Protein AF-A0A535LE87-F1 (afdb_monomer_lite)

Sequence (194 aa):
MPVFVMSDLEVPIRGRTYREPDGTHSVVVRGRDLEPALQHVSSRHDCATLAVVGLPEAIPDLSTMKDRKLIVVDADSGRLHDFAEAAIKVGADVEWIRSARPSSERLAASLLPVGGVVLAAGSSSRMGGTQKLLLEFDGRPMVRHAVEAASEGGCHQIVVVYASDDVRQALDGHAELVHNPEAQAGMSTSLRAG

Radius of gyration: 21.2 Å; chains: 1; bounding box: 46×48×52 Å

Foldseek 3Di:
DEDEDEDAPDDDDPPDDDDDDDAAYEYEHEQVSVVVVLVVLQVDVNHQEYEYAHHDPDADDLLSQAVGEYEYEEQDPVRQVVNVVNNVVNHHHYDYDNDNDDDPVRVCVVRDQAEAEAEQADQPVVVVRPRQQQDDDPNAGVVCVVLVCCVVVRHPAYEYEYADVVNVVSCVPSHHYFYQVCCVVDSVSSVVRD

pLDDT: mean 83.6, std 16.96, range [28.8, 97.81]

Secondary structure (DSSP, 8-state):
-PPP----TT---TT----PPSSSEEEEEEGGGHHHHHHHHHH-TTEEEEEEES--SS----GGGTTSEEEEEES-HHHHHHHHHHHHHTT-EEEEEE-SS--HHHHHHHHSPEEEEEEE----GGGTT--GGG-EETTEEHHHHHHHHHHHTTEEEEEEEESSHHHHHHHTTSSEEEE-TTGGG-HHHHHHH-

Structure (mmCIF, N/CA/C/O backbone):
data_AF-A0A535LE87-F1
#
_entry.id   AF-A0A535LE87-F1
#
loop_
_atom_site.group_PDB
_atom_site.id
_atom_site.type_symbol
_atom_site.label_atom_id
_atom_site.label_alt_id
_atom_site.label_comp_id
_atom_site.label_asym_id
_atom_site.label_entity_id
_atom_site.label_seq_id
_atom_site.pdbx_PDB_ins_code
_atom_site.Cartn_x
_atom_site.Cartn_y
_atom_site.Cartn_z
_atom_site.occupancy
_atom_site.B_iso_or_equiv
_atom_site.auth_seq_id
_atom_site.auth_comp_id
_atom_site.auth_asym_id
_atom_site.auth_atom_id
_atom_site.pdbx_PDB_model_num
ATOM 1 N N . MET A 1 1 ? -3.136 13.555 -6.553 1.00 30.70 1 MET A N 1
ATOM 2 C CA . MET A 1 1 ? -2.187 13.662 -5.424 1.00 30.70 1 MET A CA 1
ATOM 3 C C . MET A 1 1 ? -2.959 13.387 -4.147 1.00 30.70 1 MET A C 1
ATOM 5 O O . MET A 1 1 ? -3.813 14.205 -3.828 1.00 30.70 1 MET A O 1
ATOM 9 N N . PRO A 1 2 ? -2.740 12.250 -3.469 1.00 29.64 2 PRO A N 1
ATOM 10 C CA . PRO A 1 2 ? -3.335 12.019 -2.158 1.00 29.64 2 PRO A CA 1
ATOM 11 C C . PRO A 1 2 ? -2.751 13.030 -1.163 1.00 29.64 2 PRO A C 1
ATOM 13 O O . PRO A 1 2 ? -1.534 13.203 -1.076 1.00 29.64 2 PRO A O 1
ATOM 16 N N . VAL A 1 3 ? -3.630 13.756 -0.475 1.00 34.34 3 VAL A N 1
ATOM 17 C CA . VAL A 1 3 ? -3.269 14.729 0.560 1.00 34.34 3 VAL A CA 1
ATOM 18 C C . VAL A 1 3 ? -3.288 13.999 1.899 1.00 34.34 3 VAL A C 1
ATOM 20 O O . VAL A 1 3 ? -4.306 13.435 2.295 1.00 34.34 3 VAL A O 1
ATOM 23 N N . PHE A 1 4 ? -2.149 13.993 2.591 1.00 41.41 4 PHE A N 1
ATOM 24 C CA . PHE A 1 4 ? -1.998 13.335 3.888 1.00 41.41 4 PHE A CA 1
ATOM 25 C C . PHE A 1 4 ? -2.582 14.196 4.996 1.00 41.41 4 PHE A C 1
ATOM 27 O O . PHE A 1 4 ? -2.221 15.367 5.134 1.00 41.41 4 PHE A O 1
ATOM 34 N N . VAL A 1 5 ? -3.439 13.597 5.817 1.00 42.22 5 VAL A N 1
ATOM 35 C CA . VAL A 1 5 ? -3.986 14.246 7.002 1.00 42.22 5 VAL A CA 1
ATOM 36 C C . VAL A 1 5 ? -3.744 13.364 8.215 1.00 42.22 5 VAL A C 1
ATOM 38 O O . VAL A 1 5 ? -4.093 12.191 8.264 1.00 42.22 5 VAL A O 1
ATOM 41 N N . MET A 1 6 ? -3.089 13.964 9.201 1.00 41.66 6 MET A N 1
ATOM 42 C CA . MET A 1 6 ? -2.719 13.354 10.464 1.00 41.66 6 MET A CA 1
ATOM 43 C C . MET A 1 6 ? -3.339 14.223 11.557 1.00 41.66 6 MET A C 1
ATOM 45 O O . MET A 1 6 ? -2.780 15.274 11.862 1.00 41.66 6 MET A O 1
ATOM 49 N N . SER A 1 7 ? -4.499 13.843 12.098 1.00 40.41 7 SER A N 1
ATOM 50 C CA . SER A 1 7 ? -4.973 14.342 13.397 1.00 40.41 7 SER A CA 1
ATOM 51 C C . SER A 1 7 ? -6.235 13.634 13.870 1.00 40.41 7 SER A C 1
ATOM 53 O O . SER A 1 7 ? -7.191 13.505 13.108 1.00 40.41 7 SER A O 1
ATOM 55 N N . ASP A 1 8 ? -6.229 13.333 15.173 1.00 37.94 8 ASP A N 1
ATOM 56 C CA . ASP A 1 8 ? -7.396 13.115 16.024 1.00 37.94 8 ASP A CA 1
ATOM 57 C C . ASP A 1 8 ? -8.514 14.092 15.638 1.00 37.94 8 ASP A C 1
ATOM 59 O O . ASP A 1 8 ? -8.267 15.299 15.513 1.00 37.94 8 ASP A O 1
ATOM 63 N N . LEU A 1 9 ? -9.717 13.555 15.442 1.00 41.66 9 LEU A N 1
ATOM 64 C CA . LEU A 1 9 ? -10.869 14.216 14.825 1.00 41.66 9 LEU A CA 1
ATOM 65 C C . LEU A 1 9 ? -11.383 15.474 15.561 1.00 41.66 9 LEU A C 1
ATOM 67 O O . LEU A 1 9 ? -12.295 16.111 15.056 1.00 41.66 9 LEU A O 1
ATOM 71 N N . GLU A 1 10 ? -10.782 15.912 16.676 1.00 34.38 10 GLU A N 1
ATOM 72 C CA . GLU A 1 10 ? -11.151 17.158 17.374 1.00 34.38 10 GLU A CA 1
ATOM 73 C C . GLU A 1 10 ? -9.994 17.853 18.138 1.00 34.38 10 GLU A C 1
ATOM 75 O O . GLU A 1 10 ? -10.181 18.313 19.265 1.00 34.38 10 GLU A O 1
ATOM 80 N N . VAL A 1 11 ? -8.776 17.982 17.585 1.00 34.97 11 VAL A N 1
ATOM 81 C CA . VAL A 1 11 ? -7.736 18.803 18.257 1.00 34.97 11 VAL A CA 1
ATOM 82 C C . VAL A 1 11 ? -7.213 19.942 17.375 1.00 34.97 11 VAL A C 1
ATOM 84 O O . VAL A 1 11 ? -6.653 19.689 16.308 1.00 34.97 11 VAL A O 1
ATOM 87 N N . PRO A 1 12 ? -7.314 21.216 17.813 1.00 28.80 12 PRO A N 1
ATOM 88 C CA . PRO A 1 12 ? -6.693 22.330 17.109 1.00 28.80 12 PRO A CA 1
ATOM 89 C C . PRO A 1 12 ? -5.168 22.178 17.134 1.00 28.80 12 PRO A C 1
ATOM 91 O O . PRO A 1 12 ? -4.513 22.362 18.163 1.00 28.80 12 PRO A O 1
ATOM 94 N N . ILE A 1 13 ? -4.568 21.898 15.978 1.00 38.50 13 ILE A N 1
ATOM 95 C CA . ILE A 1 13 ? -3.118 21.988 15.808 1.00 38.50 13 ILE A CA 1
ATOM 96 C C . ILE A 1 13 ? -2.760 23.477 15.754 1.00 38.50 13 ILE A C 1
ATOM 98 O O . ILE A 1 13 ? -2.902 24.130 14.722 1.00 38.50 13 ILE A O 1
ATOM 102 N N . ARG A 1 14 ? -2.291 24.026 16.881 1.00 33.78 14 ARG A N 1
ATOM 103 C CA . ARG A 1 14 ? -1.611 25.337 16.965 1.00 33.78 14 ARG A CA 1
ATOM 104 C C . ARG A 1 14 ? -2.315 26.471 16.195 1.00 33.78 14 ARG A C 1
ATOM 106 O O . ARG A 1 14 ? -1.716 27.101 15.327 1.00 33.78 14 ARG A O 1
ATOM 113 N N . GLY A 1 15 ? -3.582 26.739 16.513 1.00 32.06 15 GLY A N 1
ATOM 114 C CA . GLY A 1 15 ? -4.290 27.914 15.986 1.00 32.06 15 GLY A CA 1
ATOM 115 C C . GLY A 1 15 ? -4.636 27.855 14.493 1.00 32.06 15 GLY A C 1
ATOM 116 O O . GLY A 1 15 ? -4.906 28.894 13.898 1.00 32.06 15 GLY A O 1
ATOM 117 N N . ARG A 1 16 ? -4.633 26.665 13.879 1.00 35.28 16 ARG A N 1
ATOM 118 C CA . ARG A 1 16 ? -5.187 26.441 12.540 1.00 35.28 16 ARG A CA 1
ATOM 119 C C . ARG A 1 16 ? -6.512 25.697 12.654 1.00 35.28 16 ARG A C 1
ATOM 121 O O . ARG A 1 16 ? -6.569 24.628 13.256 1.00 35.28 16 ARG A O 1
ATOM 128 N N . THR A 1 17 ? -7.563 26.264 12.072 1.00 38.16 17 THR A N 1
ATOM 129 C CA . THR A 1 17 ? -8.835 25.568 11.864 1.00 38.16 17 THR A CA 1
ATOM 130 C C . THR A 1 17 ? -8.588 24.440 10.869 1.00 38.16 17 THR A C 1
ATOM 132 O O . THR A 1 17 ? -8.072 24.681 9.775 1.00 38.16 17 THR A O 1
ATOM 135 N N . TYR A 1 18 ? -8.894 23.208 11.270 1.00 51.56 18 TYR A N 1
ATOM 136 C CA . TYR A 1 18 ? -8.854 22.049 10.388 1.00 51.56 18 TYR A CA 1
ATOM 137 C C . TYR A 1 18 ? -9.757 22.291 9.174 1.00 51.56 18 TYR A C 1
ATOM 139 O O . TYR A 1 18 ? -10.875 22.790 9.311 1.00 51.56 18 TYR A O 1
ATOM 147 N N . ARG A 1 19 ? -9.257 21.956 7.985 1.00 53.34 19 ARG A N 1
ATOM 148 C CA . ARG A 1 19 ? -10.043 21.919 6.756 1.00 53.34 19 ARG A CA 1
ATOM 149 C C . ARG A 1 19 ? -9.862 20.531 6.174 1.00 53.34 19 ARG A C 1
ATOM 151 O O . ARG A 1 19 ? -8.729 20.142 5.891 1.00 53.34 19 ARG A O 1
ATOM 158 N N . GLU A 1 20 ? -10.962 19.801 6.055 1.00 59.66 20 GLU A N 1
ATOM 159 C CA . GLU A 1 20 ? -10.954 18.486 5.424 1.00 59.66 20 GLU A CA 1
ATOM 160 C C . GLU A 1 20 ? -10.338 18.572 4.021 1.00 59.66 20 GLU A C 1
ATOM 162 O O . GLU A 1 20 ? -10.590 19.546 3.302 1.00 59.66 20 GLU A O 1
ATOM 167 N N . PRO A 1 21 ? -9.509 17.589 3.633 1.00 63.34 21 PRO A N 1
ATOM 168 C CA . PRO A 1 21 ? -8.941 17.537 2.300 1.00 63.34 21 PRO A CA 1
ATOM 169 C C . PRO A 1 21 ? -10.033 17.189 1.281 1.00 63.34 21 PRO A C 1
ATOM 171 O O . PRO A 1 21 ? -10.897 16.337 1.522 1.00 63.34 21 PRO A O 1
ATOM 174 N N . ASP A 1 22 ? -9.959 17.834 0.120 1.00 68.25 22 ASP A N 1
ATOM 175 C CA . ASP A 1 22 ? -10.754 17.459 -1.044 1.00 68.25 22 ASP A CA 1
ATOM 176 C C . ASP A 1 22 ? -10.156 16.178 -1.665 1.00 68.25 22 ASP A C 1
ATOM 178 O O . ASP A 1 22 ? -8.971 16.143 -2.010 1.00 68.25 22 ASP A O 1
ATOM 182 N N . GLY A 1 23 ? -10.969 15.129 -1.827 1.00 76.19 23 GLY A N 1
ATOM 183 C CA . GLY A 1 23 ? -10.584 13.875 -2.487 1.00 76.19 23 GLY A CA 1
ATOM 184 C C . GLY A 1 23 ? -9.931 12.820 -1.583 1.00 76.19 23 GLY A C 1
ATOM 185 O O . GLY A 1 23 ? -10.122 12.797 -0.365 1.00 76.19 23 GLY A O 1
ATOM 186 N N . THR A 1 24 ? -9.181 11.896 -2.202 1.00 80.00 24 THR A N 1
ATOM 187 C CA . THR A 1 24 ? -8.656 10.698 -1.527 1.00 80.00 24 THR A CA 1
ATOM 188 C C . THR A 1 24 ? -7.742 11.037 -0.356 1.00 80.00 24 THR A C 1
ATOM 190 O O . THR A 1 24 ? -6.743 11.742 -0.526 1.00 80.00 24 THR A O 1
ATOM 193 N N . HIS A 1 25 ? -8.058 10.491 0.818 1.00 81.75 25 HIS A N 1
ATOM 194 C CA . HIS A 1 25 ? -7.351 10.794 2.059 1.00 81.75 25 HIS A CA 1
ATOM 195 C C . HIS A 1 25 ? -7.292 9.600 3.019 1.00 81.75 25 HIS A C 1
ATOM 197 O O . HIS A 1 25 ? -7.907 8.552 2.811 1.00 81.75 25 HIS A O 1
ATOM 203 N N . SER A 1 26 ? -6.525 9.783 4.089 1.00 84.25 26 SER A N 1
ATOM 204 C CA . SER A 1 26 ? -6.426 8.862 5.217 1.00 84.25 26 SER A CA 1
ATOM 205 C C . SER A 1 26 ? -6.636 9.631 6.513 1.00 84.25 26 SER A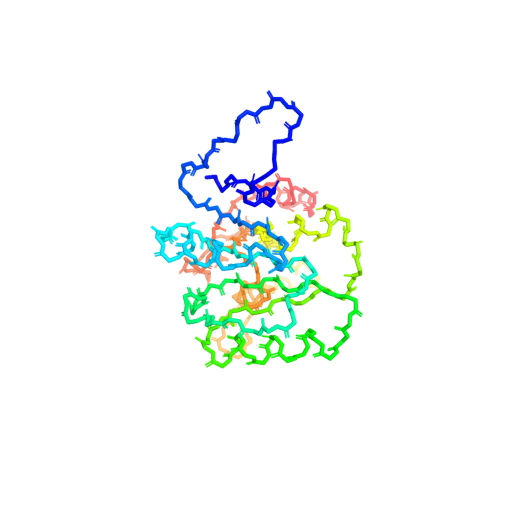 C 1
ATOM 207 O O . SER A 1 26 ? -6.314 10.818 6.577 1.00 84.25 26 SER A O 1
ATOM 209 N N . VAL A 1 27 ? -7.168 8.965 7.535 1.00 83.88 27 VAL A N 1
ATOM 210 C CA . VAL A 1 27 ? -7.446 9.572 8.843 1.00 83.88 27 VAL A CA 1
ATOM 211 C C . VAL A 1 27 ? -6.694 8.813 9.928 1.00 83.88 27 VAL A C 1
ATOM 213 O O . VAL A 1 27 ? -6.585 7.592 9.881 1.00 83.88 27 VAL A O 1
ATOM 216 N N . VAL A 1 28 ? -6.172 9.541 10.915 1.00 86.75 28 VAL A N 1
ATOM 217 C CA . VAL A 1 28 ? -5.507 8.978 12.095 1.00 86.75 28 VAL A CA 1
ATOM 218 C C . VAL A 1 28 ? -6.233 9.479 13.329 1.00 86.75 28 VAL A C 1
ATOM 220 O O . VAL A 1 28 ? -6.323 10.688 13.506 1.00 86.75 28 VAL A O 1
ATOM 223 N N . VAL A 1 29 ? -6.710 8.580 14.184 1.00 87.06 29 VAL A N 1
ATOM 224 C CA . VAL A 1 29 ? -7.441 8.920 15.412 1.00 87.06 29 VAL A CA 1
ATOM 225 C C . VAL A 1 29 ? -6.916 8.163 16.624 1.00 87.06 29 VAL A C 1
ATOM 227 O O . VAL A 1 29 ? -6.256 7.129 16.497 1.00 87.06 29 VAL A O 1
ATOM 230 N N . ARG A 1 30 ? -7.250 8.631 17.829 1.00 89.75 30 ARG A N 1
ATOM 231 C CA . ARG A 1 30 ? -7.163 7.816 19.045 1.00 89.75 30 ARG A CA 1
ATOM 232 C C . ARG A 1 30 ? -8.309 6.825 19.107 1.00 89.75 30 ARG A C 1
ATOM 234 O O . ARG A 1 30 ? -9.387 7.092 18.592 1.00 89.75 30 ARG A O 1
ATOM 241 N N . GLY A 1 31 ? -8.127 5.728 19.842 1.00 90.38 31 GLY A N 1
ATOM 242 C CA . GLY A 1 31 ? -9.208 4.763 20.067 1.00 90.38 31 GLY A CA 1
ATOM 243 C C . GLY A 1 31 ? -10.463 5.364 20.699 1.00 90.38 31 GLY A C 1
ATOM 244 O O . GLY A 1 31 ? -11.561 4.927 20.379 1.00 90.38 31 GLY A O 1
ATOM 245 N N . ARG A 1 32 ? -10.330 6.412 21.527 1.00 88.19 32 ARG A N 1
ATOM 246 C CA . ARG A 1 32 ? -11.485 7.147 22.084 1.00 88.19 32 ARG A CA 1
ATOM 247 C C . ARG A 1 32 ? -12.312 7.898 21.028 1.00 88.19 32 ARG A C 1
ATOM 249 O O . ARG A 1 32 ? -13.471 8.189 21.281 1.00 88.19 32 ARG A O 1
ATOM 256 N N . ASP A 1 33 ? -11.714 8.183 19.874 1.00 87.00 33 ASP A N 1
ATOM 257 C CA . ASP A 1 33 ? -12.298 8.943 18.767 1.00 87.00 33 ASP A CA 1
ATOM 258 C C . ASP A 1 33 ? -12.625 8.012 17.576 1.00 87.00 33 ASP A C 1
ATOM 260 O O . ASP A 1 33 ? -12.838 8.469 16.454 1.00 87.00 33 ASP A O 1
ATOM 264 N N . LEU A 1 34 ? -12.653 6.688 17.794 1.00 89.50 34 LEU A N 1
ATOM 265 C CA . LEU A 1 34 ? -12.885 5.705 16.734 1.00 89.50 34 LEU A CA 1
ATOM 266 C C . LEU A 1 34 ? -14.313 5.760 16.174 1.00 89.50 34 LEU A C 1
ATOM 268 O O . LEU A 1 34 ? -14.489 5.729 14.962 1.00 89.50 34 LEU A O 1
ATOM 272 N N . GLU A 1 35 ? -15.326 5.863 17.030 1.00 89.25 35 GLU A N 1
ATOM 273 C CA . GLU A 1 35 ? -16.729 5.911 16.598 1.00 89.25 35 GLU A CA 1
ATOM 274 C C . GLU A 1 35 ? -17.014 7.076 15.623 1.00 89.25 35 GLU A C 1
ATOM 276 O O . GLU A 1 35 ? -17.499 6.822 14.515 1.00 89.25 35 GLU A O 1
ATOM 281 N N . PRO A 1 36 ? -16.649 8.343 15.934 1.00 86.12 36 PRO A N 1
ATOM 282 C CA . PRO A 1 36 ? -16.813 9.427 14.966 1.00 86.12 36 PRO A CA 1
ATOM 283 C C . PRO A 1 36 ? -15.945 9.230 13.711 1.00 86.12 36 PRO A C 1
ATOM 285 O O . PRO A 1 36 ? -16.352 9.630 12.620 1.00 86.12 36 PRO A O 1
ATOM 288 N N . ALA A 1 37 ? -14.790 8.561 13.814 1.00 87.75 37 ALA A N 1
ATOM 289 C CA . ALA A 1 37 ? -13.978 8.224 12.645 1.00 87.75 37 ALA A CA 1
ATOM 290 C C . ALA A 1 37 ? -14.659 7.206 11.719 1.00 87.75 37 ALA A C 1
ATOM 292 O O . ALA A 1 37 ? -14.596 7.349 10.500 1.00 87.75 37 ALA A O 1
ATOM 293 N N . LEU A 1 38 ? -15.351 6.206 12.265 1.00 90.81 38 LEU A N 1
ATOM 294 C CA . LEU A 1 38 ? -16.117 5.239 11.475 1.00 90.81 38 LEU A CA 1
ATOM 295 C C . LEU A 1 38 ? -17.314 5.904 10.784 1.00 90.81 38 LEU A C 1
ATOM 297 O O . LEU A 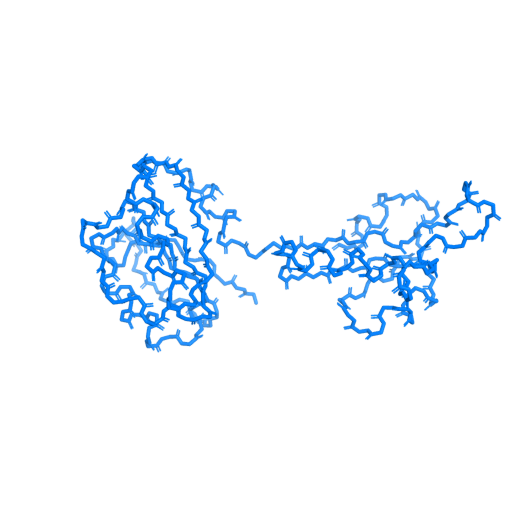1 38 ? -17.608 5.587 9.629 1.00 90.81 38 LEU A O 1
ATOM 301 N N . GLN A 1 39 ? -17.958 6.875 11.440 1.00 89.12 39 GLN A N 1
ATOM 302 C CA . GLN A 1 39 ? -18.993 7.700 10.814 1.00 89.12 39 GLN A CA 1
ATOM 303 C C . GLN A 1 39 ? -18.429 8.520 9.643 1.00 89.12 39 GLN A C 1
ATOM 305 O O . GLN A 1 39 ? -19.031 8.554 8.566 1.00 89.12 39 GLN A O 1
ATOM 310 N N . HIS A 1 40 ? -17.247 9.120 9.820 1.00 87.25 40 HIS A N 1
ATOM 311 C CA . HIS A 1 40 ? -16.523 9.807 8.748 1.00 87.25 40 HIS A CA 1
ATOM 312 C C . HIS A 1 40 ? -16.252 8.872 7.563 1.00 87.25 40 HIS A C 1
ATOM 314 O O . HIS A 1 40 ? -16.693 9.164 6.452 1.00 87.25 40 HIS A O 1
ATOM 320 N N . VAL A 1 41 ? -15.624 7.713 7.798 1.00 90.06 41 VAL A N 1
ATOM 321 C CA . VAL A 1 41 ? -15.330 6.699 6.762 1.00 90.06 41 VAL A CA 1
ATOM 322 C C . VAL A 1 41 ? -16.596 6.262 6.017 1.00 90.06 41 VAL A C 1
ATOM 324 O O . VAL A 1 41 ? -16.580 6.131 4.791 1.00 90.06 41 VAL A O 1
ATOM 327 N N . SER A 1 42 ? -17.706 6.083 6.738 1.00 91.56 42 SER A N 1
ATOM 328 C CA . SER A 1 42 ? -19.008 5.726 6.164 1.00 91.56 42 SER A CA 1
ATOM 329 C C . SER A 1 42 ? -19.538 6.806 5.213 1.00 91.56 42 SER A C 1
ATOM 331 O O . SER A 1 42 ? -20.023 6.504 4.123 1.00 91.56 42 SER A O 1
ATOM 333 N N . SER A 1 43 ? -19.386 8.082 5.581 1.00 89.69 43 SER A N 1
ATOM 334 C CA . SER A 1 43 ? -19.816 9.221 4.755 1.00 89.69 43 SER A CA 1
ATOM 335 C C . SER A 1 43 ? -18.865 9.575 3.600 1.00 89.69 43 SER A C 1
ATOM 337 O O . SER A 1 43 ? -19.263 10.276 2.667 1.00 89.69 43 SER A O 1
ATOM 339 N N . ARG A 1 44 ? -17.616 9.090 3.635 1.00 87.62 44 ARG A N 1
ATOM 340 C CA . ARG A 1 44 ? -16.535 9.465 2.711 1.00 87.62 44 ARG A CA 1
ATOM 341 C C . ARG A 1 44 ? -15.991 8.242 1.968 1.00 87.62 44 ARG A C 1
ATOM 343 O O . ARG A 1 44 ? -15.118 7.508 2.439 1.00 87.62 44 ARG A O 1
ATOM 350 N N . HIS A 1 45 ? -16.487 8.033 0.750 1.00 87.00 45 HIS A N 1
ATOM 351 C CA . HIS A 1 45 ? -16.002 6.974 -0.150 1.00 87.00 45 HIS A CA 1
ATOM 352 C C . HIS A 1 45 ? -14.530 7.162 -0.562 1.00 87.00 45 HIS A C 1
ATOM 354 O O . HIS A 1 45 ? -13.863 6.205 -0.932 1.00 87.00 45 HIS A O 1
ATOM 360 N N . ASP A 1 46 ? -14.016 8.385 -0.458 1.00 84.88 46 ASP A N 1
ATOM 361 C CA . ASP A 1 46 ? -12.636 8.774 -0.732 1.00 84.88 46 ASP A CA 1
ATOM 362 C C . ASP A 1 46 ? -11.694 8.609 0.484 1.00 84.88 46 ASP A C 1
ATOM 364 O O . ASP A 1 46 ? -10.489 8.823 0.364 1.00 84.88 46 ASP A O 1
ATOM 368 N N . CYS A 1 47 ? -12.193 8.185 1.650 1.00 86.12 47 CYS A N 1
ATOM 369 C CA . CYS A 1 47 ? -11.354 7.855 2.807 1.00 86.12 47 CYS A CA 1
ATOM 370 C C . CYS A 1 47 ? -10.756 6.438 2.683 1.00 86.12 47 CYS A C 1
ATOM 372 O O . CYS A 1 47 ? -11.347 5.462 3.140 1.00 86.12 47 CYS A O 1
ATOM 374 N N . ALA A 1 48 ? -9.579 6.295 2.079 1.00 85.19 48 ALA A N 1
ATOM 375 C CA . ALA A 1 48 ? -8.998 4.981 1.777 1.00 85.19 48 ALA A CA 1
ATOM 376 C C . ALA A 1 48 ? -8.488 4.213 3.015 1.00 85.19 48 ALA A C 1
ATOM 378 O O . ALA A 1 48 ? -8.555 2.984 3.049 1.00 85.19 48 ALA A O 1
ATOM 379 N N . THR A 1 49 ? -7.999 4.937 4.030 1.00 89.12 49 THR A N 1
ATOM 380 C CA . THR A 1 49 ? -7.299 4.342 5.180 1.00 89.12 49 THR A CA 1
ATOM 381 C C . THR A 1 49 ? -7.704 5.005 6.494 1.00 89.12 49 THR A C 1
ATOM 383 O O . THR A 1 49 ? -7.732 6.234 6.582 1.00 89.12 49 THR A O 1
ATOM 386 N N . LEU A 1 50 ? -7.936 4.200 7.533 1.00 91.31 50 LEU A N 1
ATOM 387 C CA . LEU A 1 50 ? -8.113 4.646 8.917 1.00 91.31 50 LEU A CA 1
ATOM 388 C C . LEU A 1 50 ? -6.987 4.080 9.789 1.00 91.31 50 LEU A C 1
ATOM 390 O O . LEU A 1 50 ? -6.725 2.884 9.755 1.00 91.31 50 LEU A O 1
ATOM 394 N N . ALA A 1 51 ? -6.336 4.913 10.596 1.00 92.25 51 ALA A N 1
ATOM 395 C CA . ALA A 1 51 ? -5.383 4.484 11.612 1.00 92.25 51 ALA A CA 1
ATOM 396 C C . ALA A 1 51 ? -5.897 4.805 13.016 1.00 92.25 51 ALA A C 1
ATOM 398 O O . ALA A 1 51 ? -6.333 5.923 13.279 1.00 92.25 51 ALA A O 1
ATOM 399 N N . VAL A 1 52 ? -5.792 3.843 13.930 1.00 93.56 52 VAL A N 1
ATOM 400 C CA . VAL A 1 52 ? -6.273 3.949 15.310 1.00 93.56 52 VAL A CA 1
ATOM 401 C C . VAL A 1 52 ? -5.101 3.761 16.266 1.00 93.56 52 VAL A C 1
ATOM 403 O O . VAL A 1 52 ? -4.483 2.698 16.304 1.00 93.56 52 VAL A O 1
ATOM 406 N N . VAL A 1 53 ? -4.786 4.798 17.045 1.00 92.62 53 VAL A N 1
ATOM 407 C CA . VAL A 1 53 ? -3.660 4.810 17.987 1.00 92.62 53 VAL A CA 1
ATOM 408 C C . VAL A 1 53 ? -4.142 4.719 19.427 1.00 92.62 53 VAL A C 1
ATOM 410 O O . VAL A 1 53 ? -4.796 5.633 19.932 1.00 92.62 53 VAL A O 1
ATOM 413 N N . GLY A 1 54 ? -3.721 3.660 20.115 1.00 94.06 54 GLY A N 1
ATOM 414 C CA . GLY A 1 54 ? -4.229 3.279 21.426 1.00 94.06 54 GLY A CA 1
ATOM 415 C C . GLY A 1 54 ? -5.659 2.803 21.262 1.00 94.06 54 GLY A C 1
ATOM 416 O O . GLY A 1 54 ? -6.573 3.626 21.249 1.00 94.06 54 GLY A O 1
ATOM 417 N N . LEU A 1 55 ? -5.836 1.497 21.081 1.00 95.62 55 LEU A N 1
ATOM 418 C CA . LEU A 1 55 ? -7.135 0.909 20.770 1.00 95.62 55 LEU A CA 1
ATOM 419 C C . LEU A 1 55 ? -8.147 1.219 21.889 1.00 95.62 55 LEU A C 1
ATOM 421 O O . LEU A 1 55 ? -7.740 1.509 23.020 1.00 95.62 55 LEU A O 1
ATOM 425 N N . PRO A 1 56 ? -9.460 1.215 21.614 1.00 93.50 56 PRO A N 1
ATOM 426 C CA . PRO A 1 56 ? -10.482 1.234 22.660 1.00 93.50 56 PRO A CA 1
ATOM 427 C C . PRO A 1 56 ? -10.548 -0.116 23.392 1.00 93.50 56 PRO A C 1
ATOM 429 O O . PRO A 1 56 ? -10.000 -1.118 22.931 1.00 93.50 56 PRO A O 1
ATOM 432 N N . GLU A 1 57 ? -11.153 -0.156 24.579 1.00 91.06 57 GLU A N 1
ATOM 433 C CA . GLU A 1 57 ? -11.362 -1.422 25.306 1.00 91.06 57 GLU A CA 1
ATOM 434 C C . GLU A 1 57 ? -12.381 -2.320 24.597 1.00 91.06 57 GLU A C 1
ATOM 436 O O . GLU A 1 57 ? -12.182 -3.527 24.508 1.00 91.06 57 GLU A O 1
ATOM 441 N N . ALA A 1 58 ? -13.445 -1.721 24.058 1.00 93.62 58 ALA A N 1
ATOM 442 C CA . ALA A 1 58 ? -14.458 -2.409 23.271 1.00 93.62 58 ALA A CA 1
ATOM 443 C C . ALA A 1 58 ? -14.209 -2.205 21.774 1.00 93.62 58 ALA A C 1
ATOM 445 O O . ALA A 1 58 ? -13.912 -1.094 21.337 1.00 93.62 58 ALA A O 1
ATOM 446 N N . ILE A 1 59 ? -14.366 -3.273 20.993 1.00 95.62 59 ILE A N 1
ATOM 447 C CA . ILE A 1 59 ? -14.287 -3.226 19.531 1.00 95.62 59 ILE A CA 1
ATOM 448 C C . ILE A 1 59 ? -15.669 -2.802 19.000 1.00 95.62 59 ILE A C 1
ATOM 450 O O . ILE A 1 59 ? -16.638 -3.521 19.260 1.00 95.62 59 ILE A O 1
ATOM 454 N N . PRO A 1 60 ? -15.797 -1.654 18.308 1.00 95.19 60 PRO A N 1
ATOM 455 C CA . PRO A 1 60 ? -17.067 -1.226 17.719 1.00 95.19 60 PRO A CA 1
ATOM 456 C C . PRO A 1 60 ? -17.389 -2.018 16.443 1.00 95.19 60 PRO A C 1
ATOM 458 O O . PRO A 1 60 ? -16.635 -2.904 16.041 1.00 95.19 60 PRO A O 1
ATOM 461 N N . ASP A 1 61 ? -18.504 -1.700 15.780 1.00 95.81 61 ASP A N 1
ATOM 462 C CA . ASP A 1 61 ? -18.795 -2.275 14.464 1.00 95.81 61 ASP A CA 1
ATOM 463 C C . ASP A 1 61 ? -17.801 -1.755 13.413 1.00 95.81 61 ASP A C 1
ATOM 465 O O . ASP A 1 61 ? -17.768 -0.569 13.088 1.00 95.81 61 ASP A O 1
ATOM 469 N N . LEU A 1 62 ? -16.993 -2.662 12.865 1.00 96.69 62 LEU A N 1
ATOM 470 C CA . LEU A 1 62 ? -15.980 -2.358 11.855 1.00 96.69 62 LEU A CA 1
ATOM 471 C C . LEU A 1 62 ? -16.479 -2.582 10.420 1.00 96.69 62 LEU A C 1
ATOM 473 O O . LEU A 1 62 ? -15.685 -2.498 9.487 1.00 96.69 62 LEU A O 1
ATOM 477 N N . SER A 1 63 ? -17.769 -2.863 10.211 1.00 95.94 63 SER A N 1
ATOM 478 C CA . SER A 1 63 ? -18.348 -3.187 8.897 1.00 95.94 63 SER A CA 1
ATOM 479 C C . SER A 1 63 ? -18.040 -2.161 7.794 1.00 95.94 63 SER A C 1
ATOM 481 O O . SER A 1 63 ? -17.879 -2.529 6.628 1.00 95.94 63 SER A O 1
ATOM 483 N N . THR A 1 64 ? -17.880 -0.884 8.149 1.00 94.50 64 THR A N 1
ATOM 484 C CA . THR A 1 64 ? -17.526 0.212 7.227 1.00 94.50 64 THR A CA 1
ATOM 485 C C . THR A 1 64 ? -16.096 0.131 6.682 1.00 94.50 64 THR A C 1
ATOM 487 O O . THR A 1 64 ? -15.788 0.791 5.687 1.00 94.50 64 THR A O 1
ATOM 490 N N . MET A 1 65 ? -15.235 -0.689 7.294 1.00 96.00 65 MET A N 1
ATOM 491 C CA . MET A 1 65 ? -13.841 -0.905 6.893 1.00 96.00 65 MET A CA 1
ATOM 492 C C . MET A 1 65 ? -13.658 -2.013 5.854 1.00 96.00 65 MET A C 1
ATOM 494 O O . MET A 1 65 ? -12.527 -2.278 5.452 1.00 96.00 65 MET A O 1
ATOM 498 N N . LYS A 1 66 ? -14.737 -2.656 5.397 1.00 95.38 66 LYS A N 1
ATOM 499 C CA . LYS A 1 66 ? -14.657 -3.640 4.315 1.00 95.38 66 LYS A CA 1
ATOM 500 C C . LYS A 1 66 ? -13.968 -3.040 3.081 1.00 95.38 66 LYS A C 1
ATOM 502 O O . LYS A 1 66 ? -14.328 -1.945 2.650 1.00 95.38 66 LYS A O 1
ATOM 507 N N . ASP A 1 67 ? -13.004 -3.773 2.523 1.00 91.94 67 ASP A N 1
ATOM 508 C CA . ASP A 1 67 ? -12.199 -3.384 1.356 1.00 91.94 67 ASP A CA 1
ATOM 509 C C . ASP A 1 67 ? -11.387 -2.081 1.565 1.00 91.94 67 ASP A C 1
ATOM 511 O O . ASP A 1 67 ? -10.965 -1.435 0.604 1.00 91.94 67 ASP A O 1
ATOM 515 N N . ARG A 1 68 ? -11.161 -1.676 2.825 1.00 91.69 68 ARG A N 1
ATOM 516 C CA . ARG A 1 68 ? -10.366 -0.499 3.208 1.00 91.69 68 ARG A CA 1
ATOM 517 C C . ARG A 1 68 ? -9.212 -0.894 4.116 1.00 91.69 68 ARG A C 1
ATOM 519 O O . ARG A 1 68 ? -9.284 -1.889 4.839 1.00 91.69 68 ARG A O 1
ATOM 526 N N . LYS A 1 69 ? -8.168 -0.063 4.128 1.00 91.94 69 LYS A N 1
ATOM 527 C CA . LYS A 1 69 ? -7.010 -0.272 4.995 1.00 91.94 69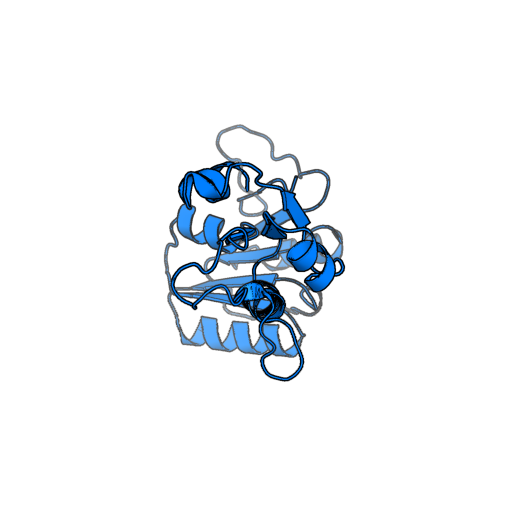 LYS A CA 1
ATOM 528 C C . LYS A 1 69 ? -7.291 0.233 6.412 1.00 91.94 69 LYS A C 1
ATOM 530 O O . LYS A 1 69 ? -7.686 1.385 6.609 1.00 91.94 69 LYS A O 1
ATOM 535 N N . LEU A 1 70 ? -7.045 -0.612 7.407 1.00 94.56 70 LEU A N 1
ATOM 536 C CA . LEU A 1 70 ? -7.122 -0.300 8.827 1.00 94.56 70 LEU A CA 1
ATOM 537 C C . LEU A 1 70 ? -5.755 -0.517 9.481 1.00 94.56 70 LEU A C 1
ATOM 539 O O . LEU A 1 70 ? -5.238 -1.630 9.516 1.00 94.56 70 LEU A O 1
ATOM 543 N N . ILE A 1 71 ? -5.186 0.544 10.047 1.00 94.06 71 ILE A N 1
ATOM 544 C CA . ILE A 1 71 ? -3.925 0.475 10.786 1.00 94.06 71 ILE A CA 1
ATOM 545 C C . ILE A 1 71 ? -4.224 0.514 12.282 1.00 94.06 71 ILE A C 1
ATOM 547 O O . ILE A 1 71 ? -4.710 1.520 12.795 1.00 94.06 71 ILE A O 1
ATOM 551 N N . VAL A 1 72 ? -3.909 -0.554 13.007 1.00 95.62 72 VAL A N 1
ATOM 552 C CA . VAL A 1 72 ? -4.128 -0.641 14.458 1.00 95.62 72 VAL A CA 1
ATOM 553 C C . VAL A 1 72 ? -2.814 -0.508 15.214 1.00 95.62 72 VAL A C 1
ATOM 555 O O . VAL A 1 72 ? -1.841 -1.209 14.938 1.00 95.62 72 VAL A O 1
ATOM 558 N N . VAL A 1 73 ? -2.757 0.410 16.178 1.00 95.06 73 VAL A N 1
ATOM 559 C CA . VAL A 1 73 ? -1.532 0.692 16.933 1.00 95.06 73 VAL A CA 1
ATOM 560 C C . VAL A 1 73 ? -1.792 0.603 18.426 1.00 95.06 73 VAL A C 1
ATOM 562 O O . VAL A 1 73 ? -2.543 1.403 18.976 1.00 95.06 73 VAL A O 1
ATOM 565 N N . ASP A 1 74 ? -1.124 -0.329 19.097 1.00 96.38 74 ASP A N 1
ATOM 566 C CA . ASP A 1 74 ? -1.186 -0.480 20.551 1.00 96.38 74 ASP A CA 1
ATOM 567 C C . ASP A 1 74 ? 0.108 -1.106 21.091 1.00 96.38 74 ASP A C 1
ATOM 569 O O . ASP A 1 74 ? 0.887 -1.714 20.354 1.00 96.38 74 ASP A O 1
ATOM 573 N N . ALA A 1 75 ? 0.375 -0.946 22.384 1.00 95.75 75 ALA A N 1
ATOM 574 C CA . ALA A 1 75 ? 1.490 -1.623 23.043 1.00 95.75 75 ALA A CA 1
ATOM 575 C C . ALA A 1 75 ? 1.153 -3.084 23.381 1.00 95.75 75 ALA A C 1
ATOM 577 O O . ALA A 1 75 ? 2.054 -3.932 23.450 1.00 95.75 75 ALA A O 1
ATOM 578 N N . ASP A 1 76 ? -0.135 -3.348 23.603 1.00 96.69 76 ASP A N 1
ATOM 579 C CA . ASP A 1 76 ? -0.670 -4.631 24.024 1.00 96.69 76 ASP A CA 1
ATOM 580 C C . ASP A 1 76 ? -0.907 -5.560 22.825 1.00 96.69 76 ASP A C 1
ATOM 582 O O . ASP A 1 76 ? -1.676 -5.257 21.911 1.00 96.69 76 ASP A O 1
ATOM 586 N N . SER A 1 77 ? -0.233 -6.712 22.827 1.00 95.06 77 SER A N 1
ATOM 587 C CA . SER A 1 77 ? -0.345 -7.694 21.746 1.00 95.06 77 SER A CA 1
ATOM 588 C C . SER A 1 77 ? -1.704 -8.394 21.698 1.00 95.06 77 SER A C 1
ATOM 590 O O . SER A 1 77 ? -2.126 -8.776 20.612 1.00 95.06 77 SER A O 1
ATOM 592 N N . GLY A 1 78 ? -2.361 -8.592 22.845 1.00 96.25 78 GLY A N 1
ATOM 593 C CA . GLY A 1 78 ? -3.680 -9.221 22.909 1.00 96.25 78 GLY A CA 1
ATOM 594 C C . GLY A 1 78 ? -4.727 -8.310 22.286 1.00 96.25 78 GLY A C 1
ATOM 595 O O . GLY A 1 78 ? -5.427 -8.713 21.366 1.00 96.25 78 GLY A O 1
ATOM 596 N N . ARG A 1 79 ? -4.716 -7.029 22.667 1.00 95.75 79 ARG A N 1
ATOM 597 C CA . ARG A 1 79 ? -5.6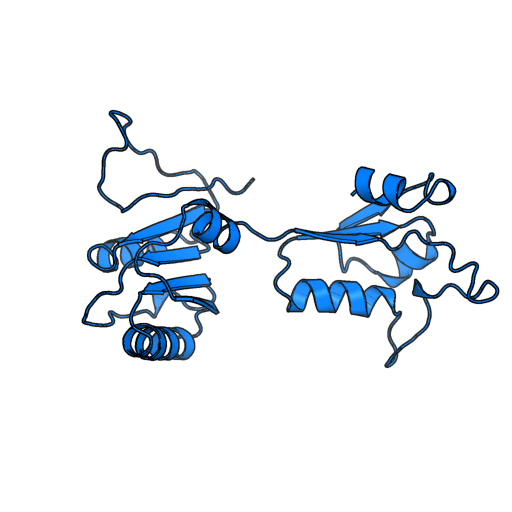17 -6.023 22.083 1.00 95.75 79 ARG A CA 1
ATOM 598 C C . ARG A 1 79 ? -5.413 -5.869 20.580 1.00 95.75 79 ARG A C 1
ATOM 600 O O . ARG A 1 79 ? -6.389 -5.778 19.846 1.00 95.75 79 ARG A O 1
ATOM 607 N N . LEU A 1 80 ? -4.159 -5.857 20.114 1.00 96.50 80 LEU A N 1
ATOM 608 C CA . LEU A 1 80 ? -3.858 -5.842 18.679 1.00 96.50 80 LEU A CA 1
ATOM 609 C C . LEU A 1 80 ? -4.430 -7.063 17.959 1.00 96.50 80 LEU A C 1
ATOM 611 O O . LEU A 1 80 ? -4.998 -6.912 16.880 1.00 96.50 80 LEU A O 1
ATOM 615 N N . HIS A 1 81 ? -4.263 -8.251 18.540 1.00 96.62 81 HIS A N 1
ATOM 616 C CA . HIS A 1 81 ? -4.738 -9.495 17.952 1.00 96.62 81 HIS A CA 1
ATOM 617 C C . HIS A 1 81 ? -6.263 -9.518 17.842 1.00 96.62 81 HIS A C 1
ATOM 619 O O . HIS A 1 81 ? -6.778 -9.705 16.743 1.00 96.62 81 HIS A O 1
ATOM 625 N N . ASP A 1 82 ? -6.967 -9.248 18.943 1.00 96.81 82 ASP A N 1
ATOM 626 C CA . ASP A 1 82 ? -8.431 -9.280 18.998 1.00 96.81 82 ASP A CA 1
ATOM 627 C C . ASP A 1 82 ? -9.043 -8.272 18.014 1.00 96.81 82 ASP A C 1
ATOM 629 O O . ASP A 1 82 ? -9.983 -8.578 17.276 1.00 96.81 82 ASP A O 1
ATOM 633 N N . PHE A 1 83 ? -8.469 -7.066 17.954 1.00 97.44 83 PHE A N 1
ATOM 634 C CA . PHE A 1 83 ? -8.933 -6.017 17.052 1.00 97.44 83 PHE A CA 1
ATOM 635 C C . PHE A 1 83 ? -8.668 -6.363 15.585 1.00 97.44 83 PHE A C 1
ATOM 637 O O . PHE A 1 83 ? -9.541 -6.178 14.736 1.00 97.44 83 PHE A O 1
ATOM 644 N N . ALA A 1 84 ? -7.480 -6.888 15.275 1.00 96.06 84 ALA A N 1
ATOM 645 C CA . ALA A 1 84 ? -7.145 -7.319 13.925 1.00 96.06 84 ALA A CA 1
ATOM 646 C C . ALA A 1 84 ? -8.022 -8.489 13.470 1.00 96.06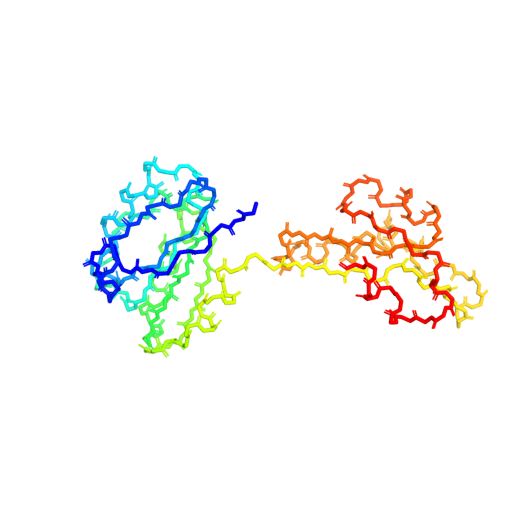 84 ALA A C 1
ATOM 648 O O . ALA A 1 84 ? -8.499 -8.483 12.340 1.00 96.06 84 ALA A O 1
ATOM 649 N N . GLU A 1 85 ? -8.296 -9.459 14.343 1.00 97.69 85 GLU A N 1
ATOM 650 C CA . GLU A 1 85 ? -9.188 -10.577 14.036 1.00 97.69 85 GLU A CA 1
ATOM 651 C C . GLU A 1 85 ? -10.607 -10.083 13.707 1.00 97.69 85 GLU A C 1
ATOM 653 O O . GLU A 1 85 ? -11.204 -10.515 12.718 1.00 97.69 85 GLU A O 1
ATOM 658 N N . ALA A 1 86 ? -11.140 -9.145 14.497 1.00 97.44 86 ALA A N 1
ATOM 659 C CA . ALA A 1 86 ? -12.446 -8.542 14.242 1.00 97.44 86 ALA A CA 1
ATOM 660 C C . ALA A 1 86 ? -12.491 -7.784 12.903 1.00 97.44 86 ALA A C 1
ATOM 662 O O . ALA A 1 86 ? -13.451 -7.926 12.145 1.00 97.44 86 ALA A O 1
ATOM 663 N N . ALA A 1 87 ? -11.440 -7.027 12.584 1.00 97.31 87 ALA A N 1
ATOM 664 C CA . ALA A 1 87 ? -11.328 -6.282 11.334 1.00 97.31 87 ALA A CA 1
ATOM 665 C C . ALA A 1 87 ? -11.169 -7.197 10.101 1.00 97.31 87 ALA A C 1
ATOM 667 O O . ALA A 1 87 ? -11.813 -6.987 9.074 1.00 97.31 87 ALA A O 1
ATOM 668 N N . ILE A 1 88 ? -10.375 -8.264 10.206 1.00 96.88 88 ILE A N 1
ATOM 669 C CA . ILE A 1 88 ? -10.207 -9.249 9.126 1.00 96.88 88 ILE A CA 1
ATOM 670 C C . ILE A 1 88 ? -11.531 -9.970 8.843 1.00 96.88 88 ILE A C 1
ATOM 672 O O . ILE A 1 88 ? -11.882 -10.176 7.682 1.00 96.88 88 ILE A O 1
ATOM 676 N N . LYS A 1 89 ? -12.316 -10.307 9.879 1.00 97.81 89 LYS A N 1
ATOM 677 C CA . LYS A 1 89 ? -13.630 -10.966 9.724 1.00 97.81 89 LYS A CA 1
ATOM 678 C C . LYS A 1 89 ? -14.623 -10.161 8.882 1.00 97.81 89 LYS A C 1
ATOM 680 O O . LYS A 1 89 ? -15.469 -10.763 8.225 1.00 97.81 89 LYS A O 1
ATOM 685 N N . VAL A 1 90 ? -14.527 -8.831 8.889 1.00 97.44 90 VAL A N 1
ATOM 686 C CA . VAL A 1 90 ? -15.375 -7.948 8.067 1.00 97.44 90 VAL A CA 1
ATOM 687 C C . VAL A 1 90 ? -14.767 -7.625 6.696 1.00 97.44 90 VAL A C 1
ATOM 689 O O . VAL A 1 90 ? -15.408 -6.949 5.894 1.00 97.44 90 VAL A O 1
ATOM 692 N N . GLY A 1 91 ? -13.567 -8.136 6.396 1.00 95.81 91 GLY A N 1
ATOM 693 C CA . GLY A 1 91 ? -12.877 -7.936 5.121 1.00 95.81 91 GLY A CA 1
ATOM 694 C C . GLY A 1 91 ? -12.070 -6.639 5.034 1.00 95.81 91 GLY A C 1
ATOM 695 O O . GLY A 1 91 ? -11.918 -6.107 3.938 1.00 95.81 91 GLY A O 1
ATOM 696 N N . ALA A 1 92 ? -11.593 -6.100 6.160 1.00 95.81 92 ALA A N 1
ATOM 697 C CA . ALA A 1 92 ? -10.635 -4.995 6.148 1.00 95.81 92 ALA A CA 1
ATOM 698 C C . ALA A 1 92 ? -9.211 -5.499 5.848 1.00 95.81 92 ALA A C 1
ATOM 700 O O . ALA A 1 92 ? -8.832 -6.592 6.276 1.00 95.81 92 ALA A O 1
ATOM 701 N N . ASP A 1 93 ? -8.408 -4.677 5.169 1.00 93.56 93 ASP A N 1
ATOM 702 C CA . ASP A 1 93 ? -6.962 -4.888 5.035 1.00 93.56 93 ASP A CA 1
ATOM 703 C C . ASP A 1 93 ? -6.261 -4.335 6.282 1.00 93.56 93 ASP A C 1
ATOM 705 O O . ASP A 1 93 ? -6.307 -3.132 6.542 1.00 93.56 93 ASP A O 1
ATOM 709 N N . VAL A 1 94 ? -5.670 -5.207 7.100 1.00 94.50 94 VAL A N 1
ATOM 710 C CA . VAL A 1 94 ? -5.179 -4.835 8.433 1.00 94.50 94 VAL A CA 1
ATOM 711 C C . VAL A 1 94 ? -3.660 -4.787 8.479 1.00 94.50 94 VAL A C 1
ATOM 713 O O . VAL A 1 94 ? -2.979 -5.789 8.277 1.00 94.50 94 VAL A O 1
ATOM 716 N N . GLU A 1 95 ? -3.135 -3.638 8.895 1.00 92.62 95 GLU A N 1
ATOM 717 C CA . GLU A 1 95 ? -1.746 -3.483 9.317 1.00 92.62 95 GLU A CA 1
ATOM 718 C C . GLU A 1 95 ? -1.705 -3.206 10.824 1.00 92.62 95 GLU A C 1
ATOM 720 O O . GLU A 1 95 ? -2.424 -2.343 11.324 1.00 92.62 95 GLU A O 1
ATOM 725 N N . TRP A 1 96 ? -0.852 -3.904 11.578 1.00 93.62 96 TRP A N 1
ATOM 726 C CA . TRP A 1 96 ? -0.653 -3.600 12.996 1.00 93.62 96 TRP A CA 1
ATOM 727 C C . TRP A 1 96 ? 0.719 -3.005 13.285 1.00 93.62 96 TRP A C 1
ATOM 729 O O . TRP A 1 96 ? 1.737 -3.353 12.686 1.00 93.62 96 TRP A O 1
ATOM 739 N N . ILE A 1 97 ? 0.775 -2.125 14.279 1.00 92.50 97 ILE A N 1
ATOM 740 C CA . ILE A 1 97 ? 2.018 -1.550 14.778 1.00 92.50 97 ILE A CA 1
ATOM 741 C C . ILE A 1 97 ? 2.048 -1.736 16.288 1.00 92.50 97 ILE A C 1
ATOM 743 O O . ILE A 1 97 ? 1.325 -1.078 17.031 1.00 92.50 97 ILE A O 1
ATOM 747 N N . ARG A 1 98 ? 2.949 -2.595 16.770 1.00 95.25 98 ARG A N 1
ATOM 748 C CA . ARG A 1 98 ? 3.171 -2.733 18.209 1.00 95.25 98 ARG A CA 1
ATOM 749 C C . ARG A 1 98 ? 3.984 -1.556 18.744 1.00 95.25 98 ARG A C 1
ATOM 751 O O . ARG A 1 98 ? 5.205 -1.512 18.578 1.00 95.25 98 ARG A O 1
ATOM 758 N N . SER A 1 99 ? 3.307 -0.585 19.351 1.00 91.62 99 SER A N 1
ATOM 759 C CA . SER A 1 99 ? 3.917 0.580 19.992 1.00 91.62 99 SER A CA 1
ATOM 760 C C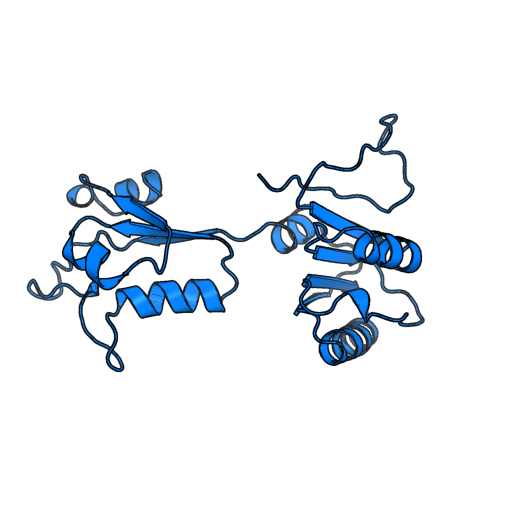 . SER A 1 99 ? 2.930 1.322 20.894 1.00 91.62 99 SER A C 1
ATOM 762 O O . SER A 1 99 ? 1.802 1.590 20.499 1.00 91.62 99 SER A O 1
ATOM 764 N N . ALA A 1 100 ? 3.389 1.767 22.068 1.00 86.62 100 ALA A N 1
ATOM 765 C CA . ALA A 1 100 ? 2.642 2.725 22.892 1.00 86.62 100 ALA A CA 1
ATOM 766 C C . ALA A 1 100 ? 2.657 4.149 22.299 1.00 86.62 100 ALA A C 1
ATOM 768 O O . ALA A 1 100 ? 1.767 4.957 22.556 1.00 86.62 100 ALA A O 1
ATOM 769 N N . ARG A 1 101 ? 3.726 4.487 21.565 1.00 83.00 101 ARG A N 1
ATOM 770 C CA . ARG A 1 101 ? 3.994 5.817 21.001 1.00 83.00 101 ARG A CA 1
ATOM 771 C C . ARG A 1 101 ? 4.709 5.642 19.659 1.00 83.00 101 ARG A C 1
ATOM 773 O O . ARG A 1 101 ? 5.941 5.656 19.625 1.00 83.00 101 ARG A O 1
ATOM 780 N N . PRO A 1 102 ? 3.988 5.383 18.558 1.00 80.88 102 PRO A N 1
ATOM 781 C CA . PRO A 1 102 ? 4.620 5.332 17.244 1.00 80.88 102 PRO A CA 1
ATOM 782 C C . PRO A 1 102 ? 5.216 6.706 16.898 1.00 80.88 102 PRO A C 1
ATOM 784 O O . PRO A 1 102 ? 4.649 7.739 17.258 1.00 80.88 102 PRO A O 1
ATOM 787 N N . SER A 1 103 ? 6.358 6.736 16.206 1.00 78.44 103 SER A N 1
ATOM 788 C CA . SER A 1 103 ? 6.845 7.989 15.627 1.00 78.44 103 SER A CA 1
ATOM 789 C C . SER A 1 103 ? 5.912 8.427 14.497 1.00 78.44 103 SER A C 1
ATOM 791 O O . SER A 1 103 ? 5.328 7.588 13.805 1.00 78.44 103 SER A O 1
ATOM 793 N N . SER A 1 104 ? 5.800 9.739 14.279 1.00 72.38 104 SER A N 1
ATOM 794 C CA . SER A 1 104 ? 5.026 10.282 13.157 1.00 72.38 104 SER A CA 1
ATOM 795 C C . SER A 1 104 ? 5.525 9.743 11.815 1.00 72.38 104 SER A C 1
ATOM 797 O O . SER A 1 104 ? 4.719 9.450 10.946 1.00 72.38 104 SER A O 1
ATOM 799 N N . GLU A 1 105 ? 6.838 9.539 11.670 1.00 71.12 105 GLU A N 1
ATOM 800 C CA . GLU A 1 105 ? 7.460 8.942 10.480 1.00 71.12 105 GLU A CA 1
ATOM 801 C C . GLU A 1 105 ? 7.001 7.502 10.242 1.00 71.12 105 GLU A C 1
ATOM 803 O O . GLU A 1 105 ? 6.705 7.134 9.112 1.00 71.12 105 GLU A O 1
ATOM 808 N N . ARG A 1 106 ? 6.897 6.690 11.303 1.00 76.62 106 ARG A N 1
ATOM 809 C CA . ARG A 1 106 ? 6.455 5.296 11.189 1.00 76.62 106 ARG A CA 1
ATOM 810 C C . ARG A 1 106 ? 4.982 5.207 10.801 1.00 76.62 106 ARG A C 1
ATOM 812 O O . ARG A 1 106 ? 4.634 4.416 9.930 1.00 76.62 106 ARG A O 1
ATOM 819 N N . LEU A 1 107 ? 4.132 6.029 11.422 1.00 77.25 107 LEU A N 1
ATOM 820 C CA . LEU A 1 107 ? 2.721 6.134 11.040 1.00 77.25 107 LEU A CA 1
ATOM 821 C C . LEU A 1 107 ? 2.579 6.626 9.598 1.00 77.25 107 LEU A C 1
ATOM 823 O O . LEU A 1 107 ? 1.870 6.004 8.816 1.00 77.25 107 LEU A O 1
ATOM 827 N N . ALA A 1 108 ? 3.293 7.692 9.231 1.00 73.44 108 ALA A N 1
ATOM 828 C CA . ALA A 1 108 ? 3.273 8.233 7.880 1.00 73.44 108 ALA A CA 1
ATOM 829 C C . ALA A 1 108 ? 3.716 7.188 6.852 1.00 73.44 108 ALA A C 1
ATOM 831 O O . ALA A 1 108 ? 3.015 7.000 5.872 1.00 73.44 108 ALA A O 1
ATOM 832 N N . ALA A 1 109 ? 4.809 6.457 7.089 1.00 75.12 109 ALA A N 1
ATOM 833 C CA . ALA A 1 109 ? 5.280 5.408 6.182 1.00 75.12 109 ALA A CA 1
ATOM 834 C C . ALA A 1 109 ? 4.242 4.295 5.947 1.00 75.12 109 ALA A C 1
ATOM 836 O O . ALA A 1 109 ? 4.197 3.732 4.862 1.00 75.12 109 ALA A O 1
ATOM 837 N N . SER A 1 110 ? 3.398 4.013 6.942 1.00 80.38 110 SER A N 1
ATOM 838 C CA . SER A 1 110 ? 2.336 2.998 6.850 1.00 80.38 110 SER A CA 1
ATOM 839 C C . SER A 1 110 ? 1.074 3.539 6.148 1.00 80.38 110 SER A C 1
ATOM 841 O O . SER A 1 110 ? 0.300 2.789 5.554 1.00 80.38 110 SER A O 1
ATOM 843 N N . LEU A 1 111 ? 0.857 4.858 6.215 1.00 75.06 111 LEU A N 1
ATOM 844 C CA . LEU A 1 111 ? -0.264 5.582 5.595 1.00 75.06 111 LEU A CA 1
ATOM 845 C C . LEU A 1 111 ? 0.036 6.056 4.167 1.00 75.06 111 LEU A C 1
ATOM 847 O O . LEU A 1 111 ? -0.884 6.320 3.395 1.00 75.06 111 LEU A O 1
ATOM 851 N N . LEU A 1 112 ? 1.314 6.221 3.834 1.00 69.31 112 LEU A N 1
ATOM 852 C CA . LEU A 1 112 ? 1.780 6.646 2.525 1.00 69.31 112 LEU A CA 1
ATOM 853 C C . LEU A 1 112 ? 1.638 5.477 1.540 1.00 69.31 112 LEU A C 1
ATOM 855 O O . LEU A 1 112 ? 2.119 4.382 1.837 1.00 69.31 112 LEU A O 1
ATOM 859 N N . PRO A 1 113 ? 1.021 5.684 0.361 1.00 68.88 113 PRO A N 1
ATOM 860 C CA . PRO A 1 113 ? 1.074 4.689 -0.694 1.00 68.88 113 PRO A CA 1
ATOM 861 C C . PRO A 1 113 ? 2.541 4.440 -1.040 1.00 68.88 113 PRO A C 1
ATOM 863 O O . PRO A 1 113 ? 3.309 5.373 -1.289 1.00 68.88 113 PRO A O 1
ATOM 866 N N . VAL A 1 114 ? 2.933 3.173 -1.030 1.00 76.25 114 VAL A N 1
ATOM 867 C CA . VAL A 1 114 ? 4.286 2.766 -1.401 1.00 76.25 114 VAL A CA 1
ATOM 868 C C . VAL A 1 114 ? 4.358 2.697 -2.921 1.00 76.25 114 VAL A C 1
ATOM 870 O O . VAL A 1 114 ? 3.587 1.974 -3.553 1.00 76.25 114 VAL A O 1
ATOM 873 N N . GLY A 1 115 ? 5.274 3.465 -3.506 1.00 84.94 115 GLY A N 1
ATOM 874 C CA . GLY A 1 115 ? 5.639 3.348 -4.913 1.00 84.94 115 GLY A CA 1
ATOM 875 C C . GLY A 1 115 ? 6.739 2.305 -5.098 1.00 84.94 115 GLY A C 1
ATOM 876 O O . GLY A 1 115 ? 7.727 2.311 -4.364 1.00 84.94 115 GLY A O 1
ATOM 877 N N . GLY A 1 116 ? 6.580 1.423 -6.079 1.00 88.94 116 GLY A N 1
ATOM 878 C CA . GLY A 1 116 ? 7.605 0.484 -6.520 1.00 88.94 116 GLY A CA 1
ATOM 879 C C . GLY A 1 116 ? 8.249 0.957 -7.820 1.00 88.94 116 GLY A C 1
ATOM 880 O O . GLY A 1 116 ? 7.546 1.313 -8.762 1.00 88.94 116 GLY A O 1
ATOM 881 N N . VAL A 1 117 ? 9.581 0.920 -7.897 1.00 94.06 117 VAL A N 1
ATOM 882 C CA . VAL A 1 117 ? 10.316 1.145 -9.151 1.00 94.06 117 VAL A CA 1
ATOM 883 C C . VAL A 1 117 ? 11.025 -0.144 -9.552 1.00 94.06 117 VAL A C 1
ATOM 885 O O . VAL A 1 117 ? 11.944 -0.605 -8.874 1.00 94.06 117 VAL A O 1
ATOM 888 N N . VAL A 1 118 ? 10.609 -0.730 -10.673 1.00 94.69 118 VAL A N 1
ATOM 889 C CA . VAL A 1 118 ? 11.211 -1.937 -11.247 1.00 94.69 118 VAL A CA 1
ATOM 890 C C . VAL A 1 118 ? 12.198 -1.522 -12.336 1.00 94.69 118 VAL A C 1
ATOM 892 O O . VAL A 1 118 ? 11.823 -1.040 -13.404 1.00 94.69 118 VAL A O 1
ATOM 895 N N . LEU A 1 119 ? 13.490 -1.725 -12.082 1.00 94.62 119 LEU A N 1
ATOM 896 C CA . LEU A 1 119 ? 14.559 -1.378 -13.022 1.00 94.62 119 LEU A CA 1
ATOM 897 C C . LEU A 1 119 ? 14.743 -2.492 -14.067 1.00 94.62 119 LEU A C 1
ATOM 899 O O . LEU A 1 119 ? 15.598 -3.367 -13.931 1.00 94.62 119 LEU A O 1
ATOM 903 N N . ALA A 1 120 ? 13.943 -2.446 -15.131 1.00 93.44 120 ALA A N 1
ATOM 904 C CA . ALA A 1 120 ? 13.908 -3.416 -16.229 1.00 93.44 120 ALA A CA 1
ATOM 905 C C . ALA A 1 120 ? 14.606 -2.906 -17.512 1.00 93.44 120 ALA A C 1
ATOM 907 O O . ALA A 1 120 ? 14.223 -3.242 -18.631 1.00 93.44 120 ALA A O 1
ATOM 908 N N . ALA A 1 121 ? 15.654 -2.092 -17.364 1.00 91.50 121 ALA A N 1
ATOM 909 C CA . ALA A 1 121 ? 16.407 -1.506 -18.479 1.00 91.50 121 ALA A CA 1
ATOM 910 C C . ALA A 1 121 ? 17.770 -2.192 -18.736 1.00 91.50 121 ALA A C 1
ATOM 912 O O . ALA A 1 121 ? 18.557 -1.750 -19.569 1.00 91.50 121 ALA A O 1
ATOM 913 N N . GLY A 1 122 ? 18.081 -3.268 -18.004 1.00 86.50 122 GLY A N 1
ATOM 914 C CA . GLY A 1 122 ? 19.382 -3.940 -18.062 1.00 86.50 122 GLY A CA 1
ATOM 915 C C . GLY A 1 122 ? 19.596 -4.807 -19.311 1.00 86.50 122 GLY A C 1
ATOM 916 O O . GLY A 1 122 ? 18.723 -5.571 -19.715 1.00 86.50 122 GLY A O 1
ATOM 917 N N . SER A 1 123 ? 20.813 -4.777 -19.863 1.00 81.12 123 SER A N 1
ATOM 918 C CA . SER A 1 123 ? 21.199 -5.480 -21.102 1.00 81.12 123 SER A CA 1
ATOM 919 C C . SER A 1 123 ? 21.520 -6.973 -20.949 1.00 81.12 123 SER A C 1
ATOM 921 O O . SER A 1 123 ? 21.803 -7.643 -21.935 1.00 81.12 123 SER A O 1
ATOM 923 N N . SER A 1 124 ? 21.495 -7.521 -19.727 1.00 81.56 124 SER A N 1
ATOM 924 C CA . SER A 1 124 ? 21.772 -8.947 -19.453 1.00 81.56 124 SER A CA 1
ATOM 925 C C . SER A 1 124 ? 23.118 -9.460 -20.008 1.00 81.56 124 SER A C 1
ATOM 927 O O . SER A 1 124 ? 23.264 -10.643 -20.304 1.00 81.56 124 SER A O 1
ATOM 929 N N . SER A 1 125 ? 24.137 -8.597 -20.107 1.00 79.81 125 SER A N 1
ATOM 930 C CA . SER A 1 125 ? 25.422 -8.898 -20.768 1.00 79.81 125 SER A CA 1
ATOM 931 C C . SER A 1 125 ? 26.177 -10.111 -20.203 1.00 79.81 125 SER A C 1
ATOM 933 O O . SER A 1 125 ? 26.878 -10.801 -20.938 1.00 79.81 125 SER A O 1
ATOM 935 N N . ARG A 1 126 ? 26.000 -10.426 -18.913 1.00 80.88 126 ARG A N 1
ATOM 936 C CA . ARG A 1 126 ? 26.592 -11.612 -18.261 1.00 80.88 126 ARG A CA 1
ATOM 937 C C . ARG A 1 126 ? 25.849 -12.922 -18.556 1.00 80.88 126 ARG A C 1
ATOM 939 O O . ARG A 1 126 ? 26.376 -13.983 -18.251 1.00 80.88 126 ARG A O 1
ATOM 946 N N . MET A 1 127 ? 24.653 -12.859 -19.140 1.00 75.00 127 MET A N 1
ATOM 947 C CA . MET A 1 127 ? 23.842 -14.020 -19.540 1.00 75.00 127 MET A CA 1
ATOM 948 C C . MET A 1 127 ? 23.990 -14.344 -21.035 1.00 75.00 127 MET A C 1
ATOM 950 O O . MET A 1 127 ? 23.061 -14.838 -21.671 1.00 75.00 127 MET A O 1
ATOM 954 N N . GLY A 1 128 ? 25.151 -14.031 -21.619 1.00 67.56 128 GLY A N 1
ATOM 955 C CA . GLY A 1 128 ? 25.479 -14.416 -22.994 1.00 67.56 128 GLY A CA 1
ATOM 956 C C . GLY A 1 128 ? 24.551 -13.822 -24.058 1.00 67.56 128 GLY A C 1
ATOM 957 O O . GLY A 1 128 ? 24.343 -14.449 -25.088 1.00 67.56 128 GLY A O 1
ATOM 958 N N . GLY A 1 129 ? 23.960 -12.648 -23.806 1.00 63.97 129 GLY A N 1
ATOM 959 C CA . GLY A 1 129 ? 23.057 -11.974 -24.749 1.00 63.97 129 GLY A CA 1
ATOM 960 C C . GLY A 1 129 ? 21.600 -12.439 -24.697 1.00 63.97 129 GLY A C 1
ATOM 961 O O . GLY A 1 129 ? 20.768 -11.883 -25.406 1.00 63.97 129 GLY A O 1
ATOM 962 N N . THR A 1 130 ? 21.259 -13.399 -23.832 1.00 68.12 130 THR A N 1
ATOM 963 C CA . THR A 1 130 ? 19.855 -13.751 -23.585 1.00 68.12 130 THR A CA 1
ATOM 964 C C . THR A 1 130 ? 19.223 -12.683 -22.698 1.00 68.12 130 THR A C 1
ATOM 966 O O . THR A 1 130 ? 19.714 -12.406 -21.600 1.00 68.12 130 THR A O 1
ATOM 969 N N . GLN A 1 131 ? 18.140 -12.061 -23.162 1.00 81.38 131 GLN A N 1
ATOM 970 C CA . GLN A 1 131 ? 17.473 -10.992 -22.425 1.00 81.38 131 GLN A CA 1
ATOM 971 C C . GLN A 1 131 ? 16.724 -11.568 -21.217 1.00 81.38 131 GLN A C 1
ATOM 973 O O . GLN A 1 131 ? 15.584 -12.008 -21.336 1.00 81.38 131 GLN A O 1
ATOM 978 N N . LYS A 1 132 ? 17.361 -11.538 -20.035 1.00 85.62 132 LYS A N 1
ATOM 979 C CA . LYS A 1 132 ? 16.850 -12.109 -18.773 1.00 85.62 132 LYS A CA 1
ATOM 980 C C . LYS A 1 132 ? 15.395 -11.736 -18.495 1.00 85.62 132 LYS A C 1
ATOM 982 O O . LYS A 1 132 ? 14.625 -12.559 -18.024 1.00 85.62 132 LYS A O 1
ATOM 987 N N . LEU A 1 133 ? 15.042 -10.484 -18.778 1.00 89.69 133 LEU A N 1
ATOM 988 C CA . LEU A 1 133 ? 13.721 -9.909 -18.521 1.00 89.69 133 LEU A CA 1
ATOM 989 C C . LEU A 1 133 ? 12.596 -10.617 -19.292 1.00 89.69 133 LEU A C 1
ATOM 991 O O . LEU A 1 133 ? 11.464 -10.637 -18.817 1.00 89.69 133 LEU A O 1
ATOM 995 N N . LEU A 1 134 ? 12.921 -11.193 -20.452 1.00 90.75 134 LEU A N 1
ATOM 996 C CA . LEU A 1 134 ? 11.989 -11.884 -21.342 1.00 90.75 134 LEU A CA 1
ATOM 997 C C . LEU A 1 134 ? 12.026 -13.405 -21.182 1.00 90.75 134 LEU A C 1
ATOM 999 O O . LEU A 1 134 ? 11.238 -14.095 -21.817 1.00 90.75 134 LEU A O 1
ATOM 1003 N N . LEU A 1 135 ? 12.928 -13.937 -20.350 1.00 91.44 135 LEU A N 1
ATOM 1004 C CA . LEU A 1 135 ? 12.932 -15.363 -20.055 1.00 91.44 135 LEU A CA 1
ATOM 1005 C C . LEU A 1 135 ? 11.619 -15.746 -19.389 1.00 91.44 135 LEU A C 1
ATOM 1007 O O . LEU A 1 135 ? 11.192 -15.099 -18.433 1.00 91.44 135 LEU A O 1
ATOM 1011 N N . GLU A 1 136 ? 11.008 -16.812 -19.884 1.00 90.75 136 GLU A N 1
ATOM 1012 C CA . GLU A 1 136 ? 9.787 -17.335 -19.300 1.00 90.75 136 GLU A CA 1
ATOM 1013 C C . GLU A 1 136 ? 10.097 -18.151 -18.046 1.00 90.75 136 GLU A C 1
ATOM 1015 O O . GLU A 1 136 ? 10.986 -19.004 -18.019 1.00 90.75 136 GLU A O 1
ATOM 1020 N N . PHE A 1 137 ? 9.327 -17.881 -17.003 1.00 88.81 137 PHE A N 1
ATOM 1021 C CA . PHE A 1 137 ? 9.247 -18.668 -15.785 1.00 88.81 137 PHE A CA 1
ATOM 1022 C C . PHE A 1 137 ? 7.761 -18.914 -15.521 1.00 88.81 137 PHE A C 1
ATOM 1024 O O . PHE A 1 137 ? 6.970 -17.977 -15.606 1.00 88.81 137 PHE A O 1
ATOM 1031 N N . ASP A 1 138 ? 7.352 -20.165 -15.307 1.00 89.56 138 ASP A N 1
ATOM 1032 C CA . ASP A 1 138 ? 5.936 -20.552 -15.186 1.00 89.56 138 ASP A CA 1
ATOM 1033 C C . ASP A 1 138 ? 5.027 -19.942 -16.278 1.00 89.56 138 ASP A C 1
ATOM 1035 O O . ASP A 1 138 ? 3.955 -19.399 -16.006 1.00 89.56 138 ASP A O 1
ATOM 1039 N N . GLY A 1 139 ? 5.493 -19.980 -17.534 1.00 91.00 139 GLY A N 1
ATOM 1040 C CA . GLY A 1 139 ? 4.747 -19.507 -18.708 1.00 91.00 139 GLY A CA 1
ATOM 1041 C C . GLY A 1 139 ? 4.587 -17.987 -18.824 1.00 91.00 139 GLY A C 1
ATOM 1042 O O . GLY A 1 139 ? 3.786 -17.526 -19.634 1.00 91.00 139 GLY A O 1
ATOM 1043 N N . ARG A 1 140 ? 5.309 -17.192 -18.020 1.00 91.31 140 ARG A N 1
ATOM 1044 C CA . ARG A 1 140 ? 5.263 -15.720 -18.059 1.00 91.31 140 ARG A CA 1
ATOM 1045 C C . ARG A 1 140 ? 6.669 -15.109 -18.078 1.00 91.31 140 ARG A C 1
ATOM 1047 O O . ARG A 1 140 ? 7.555 -15.634 -17.400 1.00 91.31 140 ARG A O 1
ATOM 1054 N N . PRO A 1 141 ? 6.892 -13.986 -18.788 1.00 93.00 141 PRO A N 1
ATOM 1055 C CA . PRO A 1 141 ? 8.174 -13.284 -18.779 1.00 93.00 141 PRO A CA 1
ATOM 1056 C C . PRO A 1 141 ? 8.615 -12.884 -17.368 1.00 93.00 141 PRO A C 1
ATOM 1058 O O . PRO A 1 141 ? 7.813 -12.391 -16.576 1.00 93.00 141 PRO A O 1
ATOM 1061 N N . MET A 1 142 ? 9.906 -13.016 -17.064 1.00 92.50 142 MET A N 1
ATOM 1062 C CA . MET A 1 142 ? 10.479 -12.721 -15.746 1.00 92.50 142 MET A CA 1
ATOM 1063 C C . MET A 1 142 ? 10.170 -11.303 -15.249 1.00 92.50 142 MET A C 1
ATOM 1065 O O . MET A 1 142 ? 9.987 -11.093 -14.052 1.00 92.50 142 MET A O 1
ATOM 1069 N N . VAL A 1 143 ? 10.080 -10.326 -16.157 1.00 93.25 143 VAL A N 1
ATOM 1070 C CA . VAL A 1 143 ? 9.708 -8.948 -15.804 1.00 93.25 143 VAL A CA 1
ATOM 1071 C C . VAL A 1 143 ? 8.281 -8.842 -15.245 1.00 93.25 143 VAL A C 1
ATOM 1073 O O . VAL A 1 143 ? 8.054 -8.029 -14.352 1.00 93.25 143 VAL A O 1
ATOM 1076 N N . ARG A 1 144 ? 7.340 -9.689 -15.692 1.00 93.50 144 ARG A N 1
ATOM 1077 C CA . ARG A 1 144 ? 5.968 -9.711 -15.157 1.00 93.50 144 ARG A CA 1
ATOM 1078 C C . ARG A 1 144 ? 5.937 -10.180 -13.712 1.00 93.50 144 ARG A C 1
ATOM 1080 O O . ARG A 1 144 ? 5.313 -9.525 -12.892 1.00 93.50 144 ARG A O 1
ATOM 1087 N N . HIS A 1 145 ? 6.685 -11.233 -13.386 1.00 93.69 145 HIS A N 1
ATOM 1088 C CA . HIS A 1 145 ? 6.791 -11.719 -12.006 1.00 93.69 145 HIS A CA 1
ATOM 1089 C C . HIS A 1 145 ? 7.305 -10.638 -11.052 1.00 93.69 145 HIS A C 1
ATOM 1091 O O . HIS A 1 145 ? 6.832 -10.537 -9.929 1.00 93.69 145 HIS A O 1
ATOM 1097 N N . ALA A 1 146 ? 8.248 -9.798 -11.493 1.00 93.19 146 ALA A N 1
ATOM 1098 C CA . ALA A 1 146 ? 8.751 -8.699 -10.668 1.00 93.19 146 ALA A CA 1
ATOM 1099 C C . ALA A 1 146 ? 7.688 -7.614 -10.412 1.00 93.19 146 ALA A C 1
ATOM 1101 O O . ALA A 1 146 ? 7.615 -7.081 -9.306 1.00 93.19 146 ALA A O 1
ATOM 1102 N N . VAL A 1 147 ? 6.872 -7.294 -11.420 1.00 93.19 147 VAL A N 1
ATOM 1103 C CA . VAL A 1 147 ? 5.766 -6.331 -11.291 1.00 93.19 147 VAL A CA 1
ATOM 1104 C C . VAL A 1 147 ? 4.660 -6.888 -10.402 1.00 93.19 147 VAL A C 1
ATOM 1106 O O . VAL A 1 147 ? 4.219 -6.209 -9.480 1.00 93.19 147 VAL A O 1
ATOM 1109 N N . GLU A 1 148 ? 4.251 -8.132 -10.632 1.00 90.81 148 GLU A N 1
ATOM 1110 C CA . GLU A 1 148 ? 3.231 -8.806 -9.827 1.00 90.81 148 GLU A CA 1
ATOM 1111 C C . GLU A 1 148 ? 3.676 -8.923 -8.368 1.00 90.81 148 GLU A C 1
ATOM 1113 O O . GLU A 1 148 ? 2.939 -8.508 -7.482 1.00 90.81 148 GLU A O 1
ATOM 1118 N N . ALA A 1 149 ? 4.916 -9.349 -8.107 1.00 90.94 149 ALA A N 1
ATOM 1119 C CA . ALA A 1 149 ? 5.448 -9.428 -6.749 1.00 90.94 149 ALA A CA 1
ATOM 1120 C C . ALA A 1 149 ? 5.492 -8.060 -6.046 1.00 90.94 149 ALA A C 1
ATOM 1122 O O . ALA A 1 149 ? 5.252 -7.979 -4.843 1.00 90.94 149 ALA A O 1
ATOM 1123 N N . ALA A 1 150 ? 5.789 -6.973 -6.769 1.00 87.31 150 ALA A N 1
ATOM 1124 C CA . ALA A 1 150 ? 5.725 -5.627 -6.202 1.00 87.31 150 ALA A CA 1
ATOM 1125 C C . ALA A 1 150 ? 4.280 -5.227 -5.857 1.00 87.31 150 ALA A C 1
ATOM 1127 O O . ALA A 1 150 ? 4.048 -4.635 -4.803 1.00 87.31 150 ALA A O 1
ATOM 1128 N N . SER A 1 151 ? 3.316 -5.579 -6.712 1.00 83.31 151 SER A N 1
ATOM 1129 C CA . SER A 1 151 ? 1.892 -5.307 -6.489 1.00 83.31 151 SER A CA 1
ATOM 1130 C C . SER A 1 151 ? 1.343 -6.107 -5.311 1.00 83.31 151 SER A C 1
ATOM 1132 O O . SER A 1 151 ? 0.780 -5.522 -4.389 1.00 83.31 151 SER A O 1
ATOM 1134 N N . GLU A 1 152 ? 1.578 -7.418 -5.293 1.00 81.81 152 GLU A N 1
ATOM 1135 C CA . GLU A 1 152 ? 1.206 -8.326 -4.202 1.00 81.81 152 GLU A CA 1
ATOM 1136 C C . GLU A 1 152 ? 1.928 -7.971 -2.894 1.00 81.81 152 GLU A C 1
ATOM 1138 O O . GLU A 1 152 ? 1.389 -8.162 -1.807 1.00 81.81 152 GLU A O 1
ATOM 1143 N N . GLY A 1 153 ? 3.128 -7.392 -2.992 1.00 78.94 153 GLY A N 1
ATOM 1144 C CA . GLY A 1 153 ? 3.890 -6.855 -1.867 1.00 78.94 153 GLY A CA 1
ATOM 1145 C C . GLY A 1 153 ? 3.379 -5.516 -1.320 1.00 78.94 153 GLY A C 1
ATOM 1146 O O . GLY A 1 153 ? 4.002 -4.973 -0.409 1.00 78.94 153 GLY A O 1
ATOM 1147 N N . GLY A 1 154 ? 2.284 -4.966 -1.857 1.00 67.75 154 GLY A N 1
ATOM 1148 C CA . GLY A 1 154 ? 1.651 -3.741 -1.360 1.00 67.75 154 GLY A CA 1
ATOM 1149 C C . GLY A 1 154 ? 2.139 -2.442 -2.012 1.00 67.75 154 GLY A C 1
ATOM 1150 O O . GLY A 1 154 ? 1.886 -1.355 -1.481 1.00 67.75 154 GLY A O 1
ATOM 1151 N N . CYS A 1 155 ? 2.832 -2.501 -3.156 1.00 78.81 155 CYS A N 1
ATOM 1152 C CA . CYS A 1 155 ? 3.099 -1.294 -3.943 1.00 78.81 155 CYS A CA 1
ATOM 1153 C C . CYS A 1 155 ? 1.816 -0.841 -4.650 1.00 78.81 155 CYS A C 1
ATOM 1155 O O . CYS A 1 155 ? 1.223 -1.581 -5.431 1.00 78.81 155 CYS A O 1
ATOM 1157 N N . HIS A 1 156 ? 1.409 0.399 -4.392 1.00 76.12 156 HIS A N 1
ATOM 1158 C CA . HIS A 1 156 ? 0.158 0.976 -4.889 1.00 76.12 156 HIS A CA 1
ATOM 1159 C C . HIS A 1 156 ? 0.327 1.579 -6.288 1.00 76.12 156 HIS A C 1
ATOM 1161 O O . HIS A 1 156 ? -0.617 1.644 -7.069 1.00 76.12 156 HIS A O 1
ATOM 1167 N N . GLN A 1 157 ? 1.542 2.037 -6.592 1.00 83.38 157 GLN A N 1
ATOM 1168 C CA . GLN A 1 157 ? 1.952 2.513 -7.906 1.00 83.38 157 GLN A CA 1
ATOM 1169 C C . GLN A 1 157 ? 3.246 1.802 -8.271 1.00 83.38 157 GLN A C 1
ATOM 1171 O O . GLN A 1 157 ? 4.166 1.744 -7.457 1.00 83.38 157 GLN A O 1
ATOM 1176 N N . ILE A 1 158 ? 3.318 1.252 -9.479 1.00 91.38 158 ILE A N 1
ATOM 1177 C CA . ILE A 1 158 ? 4.504 0.550 -9.961 1.00 91.38 158 ILE A CA 1
ATOM 1178 C C . ILE A 1 158 ? 4.943 1.197 -11.261 1.00 91.38 158 ILE A C 1
ATOM 1180 O O . ILE A 1 158 ? 4.198 1.202 -12.242 1.00 91.38 158 ILE A O 1
ATOM 1184 N N . VAL A 1 159 ? 6.166 1.714 -11.246 1.00 94.50 159 VAL A N 1
ATOM 1185 C CA . VAL A 1 159 ? 6.848 2.258 -12.414 1.00 94.50 159 VAL A CA 1
ATOM 1186 C C . VAL A 1 159 ? 7.889 1.249 -12.870 1.00 94.50 159 VAL A C 1
ATOM 1188 O O . VAL A 1 159 ? 8.751 0.830 -12.098 1.00 94.50 159 VAL A O 1
ATOM 1191 N N . VAL A 1 160 ? 7.837 0.859 -14.136 1.00 96.25 160 VAL A N 1
ATOM 1192 C CA . VAL A 1 160 ? 8.840 -0.003 -14.753 1.00 96.25 160 VAL A CA 1
ATOM 1193 C C . VAL A 1 160 ? 9.684 0.824 -15.702 1.00 96.25 160 VAL A C 1
ATOM 1195 O O . VAL A 1 160 ? 9.199 1.356 -16.702 1.00 96.25 160 VAL A O 1
ATOM 1198 N N . VAL A 1 161 ? 10.976 0.901 -15.405 1.00 96.31 161 VAL A N 1
ATOM 1199 C CA . VAL A 1 161 ? 11.941 1.586 -16.261 1.00 96.31 161 VAL A CA 1
ATOM 1200 C C . VAL A 1 161 ? 12.486 0.590 -17.277 1.00 96.31 161 VAL A C 1
ATOM 1202 O O . VAL A 1 161 ? 13.066 -0.419 -16.884 1.00 96.31 161 VAL A O 1
ATOM 1205 N N . TYR A 1 162 ? 12.327 0.857 -18.572 1.00 94.69 162 TYR A N 1
ATOM 1206 C CA . TYR A 1 162 ? 12.700 -0.055 -19.659 1.00 94.69 162 TYR A CA 1
ATOM 1207 C C . TYR A 1 162 ? 13.591 0.624 -20.705 1.00 94.69 162 TYR A C 1
ATOM 1209 O O . TYR A 1 162 ? 13.600 1.844 -20.826 1.00 94.69 162 TYR A O 1
ATOM 1217 N N . ALA A 1 163 ? 14.333 -0.171 -21.479 1.00 92.62 163 ALA A N 1
ATOM 1218 C CA . ALA A 1 163 ? 15.169 0.321 -22.586 1.00 92.62 163 ALA A CA 1
ATOM 1219 C C . ALA A 1 163 ? 14.928 -0.397 -23.926 1.00 92.62 163 ALA A C 1
ATOM 1221 O O . ALA A 1 163 ? 15.366 0.082 -24.964 1.00 92.62 163 ALA A O 1
ATOM 1222 N N . SER A 1 164 ? 14.252 -1.551 -23.918 1.00 90.62 164 SER A N 1
ATOM 1223 C CA . SER A 1 164 ? 13.913 -2.322 -25.121 1.00 90.62 164 SER A CA 1
ATOM 1224 C C . SER A 1 164 ? 12.395 -2.406 -25.262 1.00 90.62 164 SER A C 1
ATOM 1226 O O . SER A 1 164 ? 11.695 -2.673 -24.280 1.00 90.62 164 SER A O 1
ATOM 1228 N N . ASP A 1 165 ? 11.896 -2.199 -26.482 1.00 90.12 165 ASP A N 1
ATOM 1229 C CA . ASP A 1 165 ? 10.471 -2.303 -26.812 1.00 90.12 165 ASP A CA 1
ATOM 1230 C C . ASP A 1 165 ? 9.895 -3.697 -26.527 1.00 90.12 165 ASP A C 1
ATOM 1232 O O . ASP A 1 165 ? 8.720 -3.809 -26.183 1.00 90.12 165 ASP A O 1
ATOM 1236 N N . ASP A 1 166 ? 10.714 -4.748 -26.580 1.00 91.25 166 ASP A N 1
ATOM 1237 C CA . ASP A 1 166 ? 10.277 -6.111 -26.266 1.00 91.25 166 ASP A CA 1
ATOM 1238 C C . ASP A 1 166 ? 9.848 -6.233 -24.793 1.00 91.25 166 ASP A C 1
ATOM 1240 O O . ASP A 1 166 ? 8.885 -6.926 -24.472 1.00 91.25 166 ASP A O 1
ATOM 1244 N N . VAL A 1 167 ? 10.509 -5.502 -23.881 1.00 91.81 167 VAL A N 1
ATOM 1245 C CA . VAL A 1 167 ? 10.118 -5.442 -22.458 1.00 91.81 167 VAL A CA 1
ATOM 1246 C C . VAL A 1 167 ? 8.790 -4.714 -22.296 1.00 91.81 167 VAL A C 1
ATOM 1248 O O . VAL A 1 167 ? 7.930 -5.165 -21.542 1.00 91.81 167 VAL A O 1
ATOM 1251 N N . ARG A 1 168 ? 8.603 -3.606 -23.023 1.00 93.06 168 ARG A N 1
ATOM 1252 C CA . ARG A 1 168 ? 7.340 -2.857 -23.031 1.00 93.06 168 ARG A CA 1
ATOM 1253 C C . ARG A 1 168 ? 6.184 -3.742 -23.497 1.00 93.06 168 ARG A C 1
ATOM 1255 O O . ARG A 1 168 ? 5.131 -3.733 -22.868 1.00 93.06 168 ARG A O 1
ATOM 1262 N N . GLN A 1 169 ? 6.388 -4.513 -24.564 1.00 92.06 169 GLN A N 1
ATOM 1263 C CA . GLN A 1 169 ? 5.385 -5.446 -25.084 1.00 92.06 169 GLN A CA 1
ATOM 1264 C C . GLN A 1 169 ? 5.098 -6.582 -24.098 1.00 92.06 169 GLN A C 1
ATOM 1266 O O . GLN A 1 169 ? 3.937 -6.876 -23.834 1.00 92.06 169 GLN A O 1
ATOM 1271 N N . ALA A 1 170 ? 6.131 -7.165 -23.486 1.00 91.44 170 ALA A N 1
ATOM 1272 C CA . ALA A 1 170 ? 5.969 -8.224 -22.490 1.00 91.44 170 ALA A CA 1
ATOM 1273 C C . ALA A 1 170 ? 5.163 -7.779 -21.254 1.00 91.44 170 ALA A C 1
ATOM 1275 O O . ALA A 1 170 ? 4.514 -8.605 -20.609 1.00 91.44 170 ALA A O 1
ATOM 1276 N N . LEU A 1 171 ? 5.194 -6.487 -20.915 1.00 90.81 171 LEU A N 1
ATOM 1277 C CA . LEU A 1 171 ? 4.470 -5.915 -19.779 1.00 90.81 171 LEU A CA 1
ATOM 1278 C C . LEU A 1 171 ? 3.004 -5.588 -20.065 1.00 90.81 171 LEU A C 1
ATOM 1280 O O . LEU A 1 171 ? 2.260 -5.484 -19.103 1.00 90.81 171 LEU A O 1
ATOM 1284 N N . ASP A 1 172 ? 2.584 -5.436 -21.324 1.00 84.44 172 ASP A N 1
ATOM 1285 C CA . ASP A 1 172 ? 1.171 -5.386 -21.757 1.00 84.44 172 ASP A CA 1
ATOM 1286 C C . ASP A 1 172 ? 0.212 -4.558 -20.863 1.00 84.44 172 ASP A C 1
ATOM 1288 O O . ASP A 1 172 ? -0.892 -4.978 -20.531 1.00 84.44 172 ASP A O 1
ATOM 1292 N N . GLY A 1 173 ? 0.651 -3.383 -20.398 1.00 80.38 173 GLY A N 1
ATOM 1293 C CA . GLY A 1 173 ? -0.173 -2.496 -19.563 1.00 80.38 173 GLY A CA 1
ATOM 1294 C C . GLY A 1 173 ? -0.273 -2.861 -18.074 1.00 80.38 173 GLY A C 1
ATOM 1295 O O . GLY A 1 173 ? -1.032 -2.221 -17.354 1.00 80.38 173 GLY A O 1
ATOM 1296 N N . HIS A 1 174 ? 0.511 -3.823 -17.579 1.00 79.25 174 HIS A N 1
ATOM 1297 C CA . HIS A 1 174 ? 0.539 -4.212 -16.161 1.00 79.25 174 HIS A CA 1
ATOM 1298 C C . HIS A 1 174 ? 1.221 -3.194 -15.224 1.00 79.25 174 HIS A C 1
ATOM 1300 O O . HIS A 1 174 ? 1.207 -3.387 -14.011 1.00 79.25 174 HIS A O 1
ATOM 1306 N N . ALA A 1 175 ? 1.831 -2.128 -15.752 1.00 89.00 175 ALA A N 1
ATOM 1307 C CA . ALA A 1 175 ? 2.478 -1.084 -14.960 1.00 89.00 175 ALA A CA 1
ATOM 1308 C C . ALA A 1 175 ? 2.607 0.232 -15.739 1.00 89.00 175 ALA A C 1
ATOM 1310 O O . ALA A 1 175 ? 2.489 0.259 -16.967 1.00 89.00 175 ALA A O 1
ATOM 1311 N N . GLU A 1 176 ? 2.915 1.314 -15.026 1.00 92.69 176 GLU A N 1
ATOM 1312 C CA . GLU A 1 176 ? 3.363 2.563 -15.638 1.00 92.69 176 GLU A CA 1
ATOM 1313 C C . GLU A 1 176 ? 4.776 2.372 -16.200 1.00 92.69 176 GLU A C 1
ATOM 1315 O O . GLU A 1 176 ? 5.641 1.802 -15.539 1.00 92.69 176 GLU A O 1
ATOM 1320 N N . LEU A 1 177 ? 5.023 2.815 -17.434 1.00 94.81 177 LEU A N 1
ATOM 1321 C CA . LEU A 1 177 ? 6.268 2.518 -18.142 1.00 94.81 177 LEU A CA 1
ATOM 1322 C C . LEU A 1 177 ? 7.067 3.788 -18.418 1.00 94.81 177 LEU A C 1
ATOM 1324 O O . LEU A 1 177 ? 6.568 4.720 -19.047 1.00 94.81 177 LEU A O 1
ATOM 1328 N N . VAL A 1 178 ? 8.344 3.775 -18.040 1.00 96.31 178 VAL A N 1
ATOM 1329 C CA . VAL A 1 178 ? 9.287 4.872 -18.286 1.00 96.31 178 VAL A CA 1
ATOM 1330 C C . VAL A 1 178 ? 10.428 4.385 -19.170 1.00 96.31 178 VAL A C 1
ATOM 1332 O O . VAL A 1 178 ? 11.154 3.455 -18.824 1.00 96.31 178 VAL A O 1
ATOM 1335 N N . HIS A 1 179 ? 10.606 5.021 -20.326 1.00 95.81 179 HIS A N 1
ATOM 1336 C CA . HIS A 1 179 ? 11.698 4.693 -21.236 1.00 95.81 179 HIS A CA 1
ATOM 1337 C C . HIS A 1 179 ? 13.005 5.362 -20.788 1.00 95.81 179 HIS A C 1
ATOM 1339 O O . HIS A 1 179 ? 13.059 6.583 -20.648 1.00 95.81 179 HIS A O 1
ATOM 1345 N N . ASN A 1 180 ? 14.070 4.577 -20.625 1.00 96.25 180 ASN A N 1
ATOM 1346 C CA . ASN A 1 180 ? 15.421 5.057 -20.356 1.00 96.25 180 ASN A CA 1
ATOM 1347 C C . ASN A 1 180 ? 16.362 4.757 -21.542 1.00 96.25 180 ASN A C 1
ATOM 1349 O O . ASN A 1 180 ? 16.932 3.663 -21.609 1.00 96.25 180 ASN A O 1
ATOM 1353 N N . PRO A 1 181 ? 16.600 5.730 -22.442 1.00 93.12 181 PRO A N 1
ATOM 1354 C CA . PRO A 1 181 ? 17.545 5.562 -23.546 1.00 93.12 181 PRO A CA 1
ATOM 1355 C C . PRO A 1 181 ? 19.013 5.505 -23.080 1.00 93.12 181 PRO A C 1
ATOM 1357 O O . PRO A 1 181 ? 19.875 5.012 -23.803 1.00 93.12 181 PRO A O 1
ATOM 1360 N N . GLU A 1 182 ? 19.313 5.967 -21.863 1.00 92.88 182 GLU A N 1
ATOM 1361 C CA . GLU A 1 182 ? 20.664 6.035 -21.292 1.00 92.88 182 GLU A CA 1
ATOM 1362 C C . GLU A 1 182 ? 20.984 4.835 -20.385 1.00 92.88 182 GLU A C 1
ATOM 1364 O O . GLU A 1 182 ? 21.899 4.884 -19.558 1.00 92.88 182 GLU A O 1
ATOM 1369 N N . ALA A 1 183 ? 20.252 3.725 -20.515 1.00 89.38 183 ALA A N 1
ATOM 1370 C CA . ALA A 1 183 ? 20.428 2.549 -19.661 1.00 89.38 183 ALA A CA 1
ATOM 1371 C C . ALA A 1 183 ? 21.843 1.946 -19.724 1.00 89.38 183 ALA A C 1
ATOM 1373 O O . ALA A 1 183 ? 22.330 1.381 -18.742 1.00 89.38 183 ALA A O 1
ATOM 1374 N N . GLN A 1 184 ? 22.540 2.116 -20.852 1.00 88.31 184 GLN A N 1
ATOM 1375 C CA . GLN A 1 184 ? 23.924 1.660 -21.021 1.00 88.31 184 GLN A CA 1
ATOM 1376 C C . GLN A 1 184 ? 24.924 2.425 -20.138 1.00 88.31 184 GLN A C 1
ATOM 1378 O O . GLN A 1 184 ? 25.993 1.899 -19.840 1.00 88.31 184 GLN A O 1
ATOM 1383 N N . ALA A 1 185 ? 24.581 3.633 -19.676 1.00 90.75 185 ALA A N 1
ATOM 1384 C CA . ALA A 1 185 ? 25.413 4.410 -18.755 1.00 90.75 185 ALA A CA 1
ATOM 1385 C C . ALA A 1 185 ? 25.320 3.920 -17.293 1.00 90.75 185 ALA A C 1
ATOM 1387 O O . ALA A 1 185 ? 26.048 4.408 -16.429 1.00 90.75 185 ALA A O 1
ATOM 1388 N N . GLY A 1 186 ? 24.467 2.926 -17.015 1.00 88.75 186 GLY A N 1
ATOM 1389 C CA . GLY A 1 186 ? 24.396 2.224 -15.736 1.00 88.75 186 GLY A CA 1
ATOM 1390 C C . GLY A 1 186 ? 23.039 2.331 -15.039 1.00 88.75 186 GLY A C 1
ATOM 1391 O O . GLY A 1 186 ? 22.142 3.060 -15.445 1.00 88.75 186 GLY A O 1
ATOM 1392 N N . MET A 1 187 ? 22.886 1.595 -13.936 1.00 91.19 187 MET A N 1
ATOM 1393 C CA . MET A 1 187 ? 21.623 1.509 -13.186 1.00 91.19 187 MET A CA 1
ATOM 1394 C C . MET A 1 187 ? 21.153 2.864 -12.626 1.00 91.19 187 MET A C 1
ATOM 1396 O O . MET A 1 187 ? 19.952 3.094 -12.500 1.00 91.19 187 MET A O 1
ATOM 1400 N N . SER A 1 188 ? 22.081 3.777 -12.329 1.00 93.81 188 SER A N 1
ATOM 1401 C CA . SER A 1 188 ? 21.772 5.109 -11.797 1.00 93.81 188 SER A CA 1
ATOM 1402 C C . SER A 1 188 ? 20.957 5.973 -12.762 1.00 93.81 188 SER A C 1
ATOM 1404 O O . SER A 1 188 ? 20.146 6.770 -12.297 1.00 93.81 188 SER A O 1
ATOM 1406 N N . THR A 1 189 ? 21.113 5.810 -14.083 1.00 94.31 189 THR A N 1
ATOM 1407 C CA . THR A 1 189 ? 20.275 6.531 -15.059 1.00 94.31 189 THR A CA 1
ATOM 1408 C C . THR A 1 189 ? 18.837 6.031 -15.025 1.00 94.31 189 THR A C 1
ATOM 1410 O O . THR A 1 189 ? 17.911 6.823 -15.140 1.00 94.31 189 THR A O 1
ATOM 1413 N N . SER A 1 190 ? 18.641 4.736 -14.755 1.00 93.56 190 SER A N 1
ATOM 1414 C CA . SER A 1 190 ? 17.304 4.145 -14.628 1.00 93.56 190 SER A CA 1
ATOM 1415 C C . SER A 1 190 ? 16.609 4.601 -13.346 1.00 93.56 190 SER A C 1
ATOM 1417 O O . SER A 1 190 ? 15.442 4.958 -13.385 1.00 93.56 190 SER A O 1
ATOM 1419 N N . LEU A 1 191 ? 17.349 4.665 -12.235 1.00 92.19 191 LEU A N 1
ATOM 1420 C CA . LEU A 1 191 ? 16.863 5.204 -10.957 1.00 92.19 191 LEU A CA 1
ATOM 1421 C C . LEU A 1 191 ? 16.520 6.695 -10.998 1.00 92.19 191 LEU A C 1
ATOM 1423 O O . LEU A 1 191 ? 15.750 7.151 -10.172 1.00 92.19 191 LEU A O 1
ATOM 1427 N N . ARG A 1 192 ? 17.150 7.467 -11.888 1.00 91.19 192 ARG A N 1
ATOM 1428 C CA . ARG A 1 192 ? 16.826 8.887 -12.078 1.00 91.19 192 ARG A CA 1
ATOM 1429 C C . ARG A 1 192 ? 15.594 9.077 -12.962 1.00 91.19 192 ARG A C 1
ATOM 1431 O O . ARG A 1 192 ? 14.923 10.094 -12.839 1.00 91.19 192 ARG A O 1
ATOM 1438 N N . ALA A 1 193 ? 15.389 8.166 -13.911 1.00 91.00 193 ALA A N 1
ATOM 1439 C CA . ALA A 1 193 ? 14.296 8.243 -14.867 1.00 91.00 193 ALA A CA 1
ATOM 1440 C C . ALA A 1 193 ? 12.949 7.864 -14.236 1.00 91.00 193 ALA A C 1
ATOM 1442 O O . ALA A 1 193 ? 11.953 8.511 -14.547 1.00 91.00 193 ALA A O 1
ATOM 1443 N N . GLY A 1 194 ? 12.934 6.820 -13.399 1.00 83.38 194 GLY A N 1
ATOM 1444 C CA . GLY A 1 194 ? 11.767 6.414 -12.605 1.00 83.38 194 GLY A CA 1
ATOM 1445 C C . GLY A 1 194 ? 11.627 7.225 -11.328 1.00 83.38 194 GLY A C 1
ATOM 1446 O O . GLY A 1 194 ? 10.468 7.439 -10.922 1.00 83.38 194 GLY A O 1
#